Protein AF-A0ABD5SVH6-F1 (afdb_monomer_lite)

Sequence (192 aa):
MRILAFDGRMGASGDMILAALLDAGADPDVLEPVTGALEVEYRIDETTKRGIAATTVDVFLTSDEESDGDGHDHDHHHDQDDSGHDQDDSGHDHDGSDHNHDHDGTRAEGHGPHRSYLEVREIVADMDLEPAVERDALAIFELLGEAEASVHGEALEEIHFHEVGADDAIADVVGAAALLRDLEPDRVVTTP

Structure (mmCIF, N/CA/C/O backbone):
data_AF-A0ABD5SVH6-F1
#
_entry.id   AF-A0ABD5SVH6-F1
#
loop_
_atom_site.group_PDB
_atom_site.id
_atom_site.type_symbol
_atom_site.label_atom_id
_atom_site.label_alt_id
_atom_site.label_comp_id
_atom_site.label_asym_id
_atom_site.label_entity_id
_atom_site.label_seq_id
_atom_site.pdbx_PDB_ins_code
_atom_site.Cartn_x
_atom_site.Cartn_y
_atom_site.Cartn_z
_atom_site.occupancy
_atom_site.B_iso_or_equiv
_atom_site.auth_seq_id
_atom_site.auth_comp_id
_atom_site.auth_asym_id
_atom_site.auth_atom_id
_atom_site.pdbx_PDB_model_num
ATOM 1 N N . MET A 1 1 ? -0.485 -18.986 -16.244 1.00 87.00 1 MET A N 1
ATOM 2 C CA . MET A 1 1 ? -0.245 -19.099 -14.797 1.00 87.00 1 MET A CA 1
ATOM 3 C C . MET A 1 1 ? 1.014 -18.326 -14.449 1.00 87.00 1 MET A C 1
ATOM 5 O O . MET A 1 1 ? 2.107 -18.874 -14.546 1.00 87.00 1 MET A O 1
ATOM 9 N N . ARG A 1 2 ? 0.845 -17.048 -14.123 1.00 94.38 2 ARG A N 1
ATOM 10 C CA . ARG A 1 2 ? 1.838 -16.150 -13.539 1.00 94.38 2 ARG A CA 1
ATOM 11 C C . ARG A 1 2 ? 1.791 -16.328 -12.024 1.00 94.38 2 ARG A C 1
ATOM 13 O O . ARG A 1 2 ? 0.712 -16.274 -11.440 1.00 94.38 2 ARG A O 1
ATOM 20 N N . ILE A 1 3 ? 2.936 -16.598 -11.406 1.00 96.12 3 ILE A N 1
ATOM 21 C CA . ILE A 1 3 ? 3.056 -16.691 -9.949 1.00 96.12 3 ILE A CA 1
ATOM 22 C C . ILE A 1 3 ? 3.960 -15.555 -9.498 1.00 96.12 3 ILE A C 1
ATOM 24 O O . ILE A 1 3 ? 5.089 -15.469 -9.976 1.00 96.12 3 ILE A O 1
ATOM 28 N N . LEU A 1 4 ? 3.474 -14.746 -8.563 1.00 95.69 4 LEU A N 1
ATOM 29 C CA . LEU A 1 4 ? 4.297 -13.815 -7.804 1.00 95.69 4 LEU A CA 1
ATOM 30 C C . LEU A 1 4 ? 4.741 -14.511 -6.512 1.00 95.69 4 LEU A C 1
ATOM 32 O O . LEU A 1 4 ? 3.906 -15.041 -5.775 1.00 95.69 4 LEU A O 1
ATOM 36 N N . ALA A 1 5 ? 6.048 -14.576 -6.269 1.00 94.88 5 ALA A N 1
ATOM 37 C CA . ALA A 1 5 ? 6.619 -15.276 -5.124 1.00 94.88 5 ALA A CA 1
ATOM 38 C C . ALA A 1 5 ? 7.492 -14.328 -4.300 1.00 94.88 5 ALA A C 1
ATOM 40 O O . ALA A 1 5 ? 8.529 -13.881 -4.782 1.00 94.88 5 ALA A O 1
ATOM 41 N N . PHE A 1 6 ? 7.090 -14.075 -3.056 1.00 92.31 6 PHE A N 1
ATOM 42 C CA . PHE A 1 6 ? 7.876 -13.320 -2.085 1.00 92.31 6 PHE A CA 1
ATOM 43 C C . PHE A 1 6 ? 8.743 -14.268 -1.248 1.00 92.31 6 PHE A C 1
ATOM 45 O O . PHE A 1 6 ? 8.262 -15.283 -0.740 1.00 92.31 6 PHE A O 1
ATOM 52 N N . ASP A 1 7 ? 10.026 -13.945 -1.082 1.00 91.44 7 ASP A N 1
ATOM 53 C CA . ASP A 1 7 ? 10.856 -14.565 -0.045 1.00 91.44 7 ASP A CA 1
ATOM 54 C C . ASP A 1 7 ? 10.848 -13.681 1.209 1.00 91.44 7 ASP A C 1
ATOM 56 O O . ASP A 1 7 ? 11.759 -12.890 1.433 1.00 91.44 7 ASP A O 1
ATOM 60 N N . GLY A 1 8 ? 9.790 -13.800 2.012 1.00 84.25 8 GLY A N 1
ATOM 61 C CA . GLY A 1 8 ? 9.510 -12.936 3.162 1.00 84.25 8 GLY A CA 1
ATOM 62 C C . GLY A 1 8 ? 10.287 -13.253 4.444 1.00 84.25 8 GLY A C 1
ATOM 63 O O . GLY A 1 8 ? 9.969 -12.698 5.491 1.00 84.25 8 GLY A O 1
ATOM 64 N N . ARG A 1 9 ? 11.307 -14.124 4.407 1.00 87.69 9 ARG A N 1
ATOM 65 C CA . ARG A 1 9 ? 12.011 -14.614 5.615 1.00 87.69 9 ARG A CA 1
ATOM 66 C C . ARG A 1 9 ? 12.673 -13.530 6.468 1.00 87.69 9 ARG A C 1
ATOM 68 O O . ARG A 1 9 ? 12.959 -13.780 7.635 1.00 87.69 9 ARG A O 1
ATOM 75 N N . MET A 1 10 ? 12.964 -12.371 5.884 1.00 86.56 10 MET A N 1
ATOM 76 C CA . MET A 1 10 ? 13.610 -11.244 6.567 1.00 86.56 10 MET A CA 1
ATOM 77 C C . MET A 1 10 ? 12.673 -10.033 6.697 1.00 86.56 10 MET A C 1
ATOM 79 O O . MET A 1 10 ? 13.132 -8.962 7.081 1.00 86.56 10 MET A O 1
ATOM 83 N N . GLY A 1 11 ? 11.382 -10.203 6.387 1.00 86.81 11 GLY A N 1
ATOM 84 C CA . GLY A 1 11 ? 10.437 -9.101 6.217 1.00 86.81 11 GLY A CA 1
ATOM 85 C C . GLY A 1 11 ? 10.620 -8.357 4.889 1.00 86.81 11 GLY A C 1
ATOM 86 O O . GLY A 1 11 ? 11.562 -8.615 4.137 1.00 86.81 11 GLY A O 1
ATOM 87 N N . ALA A 1 12 ? 9.684 -7.455 4.606 1.00 88.25 12 ALA A N 1
ATOM 88 C CA . ALA A 1 12 ? 9.744 -6.483 3.521 1.00 88.25 12 ALA A CA 1
ATOM 89 C C . ALA A 1 12 ? 8.969 -5.237 3.965 1.00 88.25 12 ALA A C 1
ATOM 91 O O . ALA A 1 12 ? 7.846 -5.372 4.453 1.00 88.25 12 ALA A O 1
ATOM 92 N N . SER A 1 13 ? 9.576 -4.060 3.833 1.00 91.38 13 SER A N 1
ATOM 93 C CA . SER A 1 13 ? 8.884 -2.777 3.989 1.00 91.38 13 SER A CA 1
ATOM 94 C C . SER A 1 13 ? 8.002 -2.491 2.768 1.00 91.38 13 SER A C 1
ATOM 96 O O . SER A 1 13 ? 8.123 -3.167 1.739 1.00 91.38 13 SER A O 1
ATOM 98 N N . GLY A 1 14 ? 7.072 -1.541 2.890 1.00 93.00 14 GLY A N 1
ATOM 99 C CA . GLY A 1 14 ? 6.124 -1.233 1.819 1.00 93.00 14 GLY A CA 1
ATOM 100 C C . GLY A 1 14 ? 6.827 -0.737 0.557 1.00 93.00 14 GLY A C 1
ATOM 101 O O . GLY A 1 14 ? 6.626 -1.321 -0.506 1.00 93.00 14 GLY A O 1
ATOM 102 N N . ASP A 1 15 ? 7.772 0.190 0.695 1.00 94.31 15 ASP A N 1
ATOM 103 C CA . ASP A 1 15 ? 8.670 0.639 -0.377 1.00 94.31 15 ASP A CA 1
ATOM 104 C C . ASP A 1 15 ? 9.383 -0.514 -1.127 1.00 94.31 15 ASP A C 1
ATOM 106 O O . ASP A 1 15 ? 9.464 -0.520 -2.358 1.00 94.31 15 ASP A O 1
ATOM 110 N N . MET A 1 16 ? 9.824 -1.563 -0.423 1.00 94.50 16 MET A N 1
ATOM 111 C CA . MET A 1 16 ? 10.423 -2.760 -1.025 1.00 94.50 16 MET A CA 1
ATOM 112 C C . MET A 1 16 ? 9.397 -3.577 -1.810 1.00 94.50 16 MET A C 1
ATOM 114 O O . MET A 1 16 ? 9.741 -4.163 -2.839 1.00 94.50 16 MET A O 1
ATOM 118 N N . ILE A 1 17 ? 8.149 -3.641 -1.339 1.00 96.00 17 ILE A N 1
ATOM 119 C CA . ILE A 1 17 ? 7.054 -4.296 -2.063 1.00 96.00 17 ILE A CA 1
ATOM 120 C C . ILE A 1 17 ? 6.718 -3.499 -3.327 1.00 96.00 17 ILE A C 1
ATOM 122 O O . ILE A 1 17 ? 6.616 -4.105 -4.395 1.00 96.00 17 ILE A O 1
ATOM 126 N N . LEU A 1 18 ? 6.615 -2.170 -3.238 1.00 97.81 18 LEU A N 1
ATOM 127 C CA . LEU A 1 18 ? 6.404 -1.290 -4.391 1.00 97.81 18 LEU A CA 1
ATOM 128 C C . LEU A 1 18 ? 7.511 -1.487 -5.434 1.00 97.81 18 LEU A C 1
ATOM 130 O O . LEU A 1 18 ? 7.225 -1.782 -6.595 1.00 97.81 18 LEU A O 1
ATOM 134 N N . ALA A 1 19 ? 8.774 -1.417 -5.005 1.00 97.12 19 ALA A N 1
ATOM 135 C CA . ALA A 1 19 ? 9.932 -1.606 -5.871 1.00 97.12 19 ALA A CA 1
ATOM 136 C C . ALA A 1 19 ? 9.924 -2.978 -6.553 1.00 97.12 19 ALA A C 1
ATOM 138 O O . ALA A 1 19 ? 10.170 -3.070 -7.754 1.00 97.12 19 ALA A O 1
ATOM 139 N N . ALA A 1 20 ? 9.601 -4.045 -5.815 1.00 95.62 20 ALA A N 1
ATOM 140 C CA . ALA A 1 20 ? 9.546 -5.397 -6.362 1.00 95.62 20 ALA A CA 1
ATOM 141 C C . ALA A 1 20 ? 8.424 -5.576 -7.397 1.00 95.62 20 ALA A C 1
ATOM 143 O O . ALA A 1 20 ? 8.605 -6.301 -8.375 1.00 95.62 20 ALA A O 1
ATOM 144 N N . LEU A 1 21 ? 7.266 -4.943 -7.192 1.00 97.69 21 LEU A N 1
ATOM 145 C CA . LEU A 1 21 ? 6.143 -5.010 -8.130 1.00 97.69 21 LEU A CA 1
ATOM 146 C C . LEU A 1 21 ? 6.421 -4.207 -9.408 1.00 97.69 21 LEU A C 1
ATOM 148 O O . LEU A 1 21 ? 6.147 -4.699 -10.504 1.00 97.69 21 LEU A O 1
ATOM 152 N N . LEU A 1 22 ? 7.022 -3.022 -9.275 1.00 97.94 22 LEU A N 1
ATOM 153 C CA . LEU A 1 22 ? 7.462 -2.202 -10.407 1.00 97.94 22 LEU A CA 1
ATOM 154 C C . LEU A 1 22 ? 8.553 -2.908 -11.223 1.00 97.94 22 LEU A C 1
ATOM 156 O O . LEU A 1 22 ? 8.437 -3.010 -12.442 1.00 97.94 22 LEU A O 1
ATOM 160 N N . ASP A 1 23 ? 9.565 -3.484 -10.565 1.00 96.44 23 ASP A N 1
ATOM 161 C CA . ASP A 1 23 ? 10.614 -4.272 -11.234 1.00 96.44 23 ASP A CA 1
ATOM 162 C C . ASP A 1 23 ? 10.042 -5.527 -11.923 1.00 96.44 23 ASP A C 1
ATOM 164 O O . ASP A 1 23 ? 10.505 -5.947 -12.985 1.00 96.44 23 ASP A O 1
ATOM 168 N N . ALA A 1 24 ? 8.969 -6.107 -11.369 1.00 96.06 24 ALA A N 1
ATOM 169 C CA . ALA A 1 24 ? 8.238 -7.212 -11.991 1.00 96.06 24 ALA A CA 1
ATOM 170 C C . ALA A 1 24 ? 7.404 -6.794 -13.222 1.00 96.06 24 ALA A C 1
ATOM 172 O O . ALA A 1 24 ? 6.913 -7.674 -13.940 1.00 96.06 24 ALA A O 1
ATOM 173 N N . GLY A 1 25 ? 7.282 -5.491 -13.493 1.00 96.69 25 GLY A N 1
ATOM 174 C CA . GLY A 1 25 ? 6.659 -4.928 -14.689 1.00 96.69 25 GLY A CA 1
ATOM 175 C C . GLY A 1 25 ? 5.250 -4.371 -14.495 1.00 96.69 25 GLY A C 1
ATOM 176 O O . GLY A 1 25 ? 4.536 -4.272 -15.492 1.00 96.69 25 GLY A O 1
ATOM 177 N N . ALA A 1 26 ? 4.845 -4.053 -13.261 1.00 98.00 26 ALA A N 1
ATOM 178 C CA . ALA A 1 26 ? 3.628 -3.278 -13.019 1.00 98.00 26 ALA A CA 1
ATOM 179 C C . ALA A 1 26 ? 3.779 -1.840 -13.554 1.00 98.00 26 ALA A C 1
ATOM 181 O O . ALA A 1 26 ? 4.869 -1.264 -13.497 1.00 98.00 26 ALA A O 1
ATOM 182 N N . ASP A 1 27 ? 2.697 -1.274 -14.078 1.00 97.81 27 ASP A N 1
ATOM 183 C CA . ASP A 1 27 ? 2.649 0.079 -14.626 1.00 97.81 27 ASP A CA 1
ATOM 184 C C . ASP A 1 27 ? 2.659 1.125 -13.492 1.00 97.81 27 ASP A C 1
ATOM 186 O O . ASP A 1 27 ? 1.742 1.123 -12.669 1.00 97.81 27 ASP A O 1
ATOM 190 N N . PRO A 1 28 ? 3.661 2.022 -13.405 1.00 97.25 28 PRO A N 1
ATOM 191 C CA . PRO A 1 28 ? 3.696 3.062 -12.376 1.00 97.25 28 PRO A CA 1
ATOM 192 C C . PRO A 1 28 ? 2.536 4.061 -12.470 1.00 97.25 28 PRO A C 1
ATOM 194 O O . PRO A 1 28 ? 2.222 4.690 -11.460 1.00 97.25 28 PRO A O 1
ATOM 197 N N . ASP A 1 29 ? 1.874 4.199 -13.625 1.00 97.06 29 ASP A N 1
ATOM 198 C CA . ASP A 1 29 ? 0.772 5.155 -13.803 1.00 97.06 29 ASP A CA 1
ATOM 199 C C . ASP A 1 29 ? -0.421 4.841 -12.875 1.00 97.06 29 ASP A C 1
ATOM 201 O O . ASP A 1 29 ? -1.191 5.732 -12.518 1.00 97.06 29 ASP A O 1
ATOM 205 N N . VAL A 1 30 ? -0.549 3.598 -12.390 1.00 97.50 30 VAL A N 1
ATOM 206 C CA . VAL A 1 30 ? -1.608 3.212 -11.435 1.00 97.50 30 VAL A CA 1
ATOM 207 C C . VAL A 1 30 ? -1.430 3.822 -10.040 1.00 97.50 30 VAL A C 1
ATOM 209 O O . VAL A 1 30 ? -2.330 3.706 -9.208 1.00 97.50 30 VAL A O 1
ATOM 212 N N . LEU A 1 31 ? -0.290 4.467 -9.772 1.00 97.38 31 LEU A N 1
ATOM 213 C CA . LEU A 1 31 ? -0.012 5.186 -8.526 1.00 97.38 31 LEU A CA 1
ATOM 214 C C . LEU A 1 31 ? -0.525 6.637 -8.541 1.00 97.38 31 LEU A C 1
ATOM 216 O O . LEU A 1 31 ? -0.594 7.258 -7.480 1.00 97.38 31 LEU A O 1
ATOM 220 N N . GLU A 1 32 ? -0.920 7.177 -9.704 1.00 96.06 32 GLU A N 1
ATOM 221 C CA . GLU A 1 32 ? -1.398 8.563 -9.850 1.00 96.06 32 GLU A CA 1
ATOM 222 C C . GLU A 1 32 ? -2.524 8.935 -8.861 1.00 96.06 32 GLU A C 1
ATOM 224 O O . GLU A 1 32 ? -2.418 9.999 -8.238 1.00 96.06 32 GLU A O 1
ATOM 229 N N . PRO A 1 33 ? -3.553 8.090 -8.624 1.00 96.31 33 PRO A N 1
ATOM 230 C CA . PRO A 1 33 ? -4.619 8.429 -7.682 1.00 96.31 33 PRO A CA 1
ATOM 231 C C . PRO A 1 33 ? -4.110 8.615 -6.246 1.00 96.31 33 PRO A C 1
ATOM 233 O O . PRO A 1 33 ? -4.623 9.453 -5.508 1.00 96.31 33 PRO A O 1
ATOM 236 N N . VAL A 1 34 ? -3.050 7.892 -5.866 1.00 95.88 34 VAL A N 1
ATOM 237 C CA . VAL A 1 34 ? -2.441 7.993 -4.535 1.00 95.88 34 VAL A CA 1
ATOM 238 C C . VAL A 1 34 ? -1.738 9.337 -4.372 1.00 95.88 34 VAL A C 1
ATOM 240 O O . VAL A 1 34 ? -2.028 10.066 -3.429 1.00 95.88 34 VAL A O 1
ATOM 243 N N . THR A 1 35 ? -0.883 9.714 -5.326 1.00 93.88 35 THR A N 1
ATOM 244 C CA . THR A 1 35 ? -0.194 11.021 -5.325 1.00 93.88 35 THR A CA 1
ATOM 245 C C . THR A 1 35 ? -1.139 12.207 -5.538 1.00 93.88 35 THR A C 1
ATOM 247 O O . THR A 1 35 ? -0.792 13.347 -5.250 1.00 93.88 35 THR A O 1
ATOM 250 N N . GLY A 1 36 ? -2.331 11.960 -6.089 1.00 91.94 36 GLY A N 1
ATOM 251 C CA . GLY A 1 36 ? -3.369 12.974 -6.258 1.00 91.94 36 GLY A CA 1
ATOM 252 C C . GLY A 1 36 ? -4.165 13.244 -4.980 1.00 91.94 36 GLY A C 1
ATOM 253 O O . GLY A 1 36 ? -4.696 14.344 -4.819 1.00 91.94 36 GLY A O 1
ATOM 254 N N . ALA A 1 37 ? -4.257 12.253 -4.091 1.00 92.44 37 ALA A N 1
ATOM 255 C CA . ALA A 1 37 ? -5.005 12.334 -2.841 1.00 92.44 37 ALA A CA 1
ATOM 256 C C . ALA A 1 37 ? -4.121 12.624 -1.620 1.00 92.44 37 ALA A C 1
ATOM 258 O O . ALA A 1 37 ? -4.574 13.276 -0.681 1.00 92.44 37 ALA A O 1
ATOM 259 N N . LEU A 1 38 ? -2.878 12.143 -1.633 1.00 91.19 38 LEU A N 1
ATOM 260 C CA . LEU A 1 38 ? -1.892 12.351 -0.578 1.00 91.19 38 LEU A CA 1
ATOM 261 C C . LEU A 1 38 ? -0.816 13.334 -1.029 1.00 91.19 38 LEU A C 1
ATOM 263 O O . LEU A 1 38 ? -0.442 13.370 -2.199 1.00 91.19 38 LEU A O 1
ATOM 267 N N . GLU A 1 39 ? -0.252 14.075 -0.080 1.00 89.56 39 GLU A N 1
ATOM 268 C CA . GLU A 1 39 ? 0.893 14.956 -0.316 1.00 89.56 39 GLU A CA 1
ATOM 269 C C . GLU A 1 39 ? 2.200 14.149 -0.398 1.00 89.56 39 GLU A C 1
ATOM 271 O O . GLU A 1 39 ? 3.157 14.446 0.311 1.00 89.56 39 GLU A O 1
ATOM 276 N N . VAL A 1 40 ? 2.264 13.134 -1.266 1.00 91.50 40 VAL A N 1
ATOM 277 C CA . VAL A 1 40 ? 3.425 12.240 -1.413 1.00 91.50 40 VAL A CA 1
ATOM 278 C C . VAL A 1 40 ? 3.961 12.183 -2.840 1.00 91.50 40 VAL A C 1
ATOM 280 O O . VAL A 1 40 ? 3.223 12.324 -3.815 1.00 91.50 40 VAL A O 1
ATOM 283 N N . GLU A 1 41 ? 5.256 11.908 -2.965 1.00 94.12 41 GLU A N 1
ATOM 284 C CA . GLU A 1 41 ? 5.948 11.642 -4.224 1.00 94.12 41 GLU A CA 1
ATOM 285 C C . GLU A 1 41 ? 6.637 10.271 -4.168 1.00 94.12 41 GLU A C 1
ATOM 287 O O . GLU A 1 41 ? 7.411 9.991 -3.250 1.00 94.12 41 GLU A O 1
ATOM 292 N N . TYR A 1 42 ? 6.405 9.433 -5.183 1.00 95.81 42 TYR A N 1
ATOM 293 C CA . TYR A 1 42 ? 7.180 8.209 -5.394 1.00 95.81 42 TYR A CA 1
ATOM 294 C C . TYR A 1 42 ? 8.432 8.511 -6.214 1.00 95.81 42 TYR A C 1
ATOM 296 O O . TYR A 1 42 ? 8.347 8.891 -7.384 1.00 95.81 42 TYR A O 1
ATOM 304 N N . ARG A 1 43 ? 9.607 8.259 -5.641 1.00 95.88 43 ARG A N 1
ATOM 305 C CA . ARG A 1 43 ? 10.872 8.270 -6.375 1.00 95.88 43 ARG A CA 1
ATOM 306 C C . ARG A 1 43 ? 11.262 6.845 -6.735 1.00 95.88 43 ARG A C 1
ATOM 308 O O . ARG A 1 43 ? 11.556 6.048 -5.853 1.00 95.88 43 ARG A O 1
ATOM 315 N N . ILE A 1 44 ? 11.271 6.537 -8.029 1.00 96.75 44 ILE A N 1
ATOM 316 C CA . ILE A 1 44 ? 11.651 5.222 -8.555 1.00 96.75 44 ILE A CA 1
ATOM 317 C C . ILE A 1 44 ? 13.051 5.331 -9.158 1.00 96.75 44 ILE A C 1
ATOM 319 O O . ILE A 1 44 ? 13.253 6.039 -10.144 1.00 96.75 44 ILE A O 1
ATOM 323 N N . ASP A 1 45 ? 14.003 4.609 -8.581 1.00 96.56 45 ASP A N 1
ATOM 324 C CA . ASP A 1 45 ? 15.417 4.634 -8.953 1.00 96.56 45 ASP A CA 1
ATOM 325 C C . ASP A 1 45 ? 15.962 3.216 -9.190 1.00 96.56 45 ASP A C 1
ATOM 327 O O . ASP A 1 45 ? 15.311 2.205 -8.922 1.00 96.56 45 ASP A O 1
ATOM 331 N N . GLU A 1 46 ? 17.197 3.132 -9.686 1.00 96.19 46 GLU A N 1
ATOM 332 C CA . GLU A 1 46 ? 17.952 1.883 -9.788 1.00 96.19 46 GLU A CA 1
ATOM 333 C C . GLU A 1 46 ? 19.218 1.952 -8.930 1.00 96.19 46 GLU A C 1
ATOM 335 O O . GLU A 1 46 ? 19.975 2.925 -8.949 1.00 96.19 46 GLU A O 1
ATOM 340 N N . THR A 1 47 ? 19.522 0.866 -8.221 1.00 94.81 47 THR A N 1
ATOM 341 C CA . THR A 1 47 ? 20.756 0.734 -7.446 1.00 94.81 47 THR A CA 1
ATOM 342 C C . THR A 1 47 ? 21.504 -0.541 -7.806 1.00 94.81 47 THR A C 1
ATOM 344 O O . THR A 1 47 ? 20.921 -1.545 -8.201 1.00 94.81 47 THR A O 1
ATOM 347 N N . THR A 1 48 ? 22.830 -0.536 -7.644 1.00 95.81 48 THR A N 1
ATOM 348 C CA . THR A 1 48 ? 23.642 -1.758 -7.695 1.00 95.81 48 THR A CA 1
ATOM 349 C C . THR A 1 48 ? 24.455 -1.890 -6.419 1.00 95.81 48 THR A C 1
ATOM 351 O O . THR A 1 48 ? 25.412 -1.148 -6.188 1.00 95.81 48 THR A O 1
ATOM 354 N N . LYS A 1 49 ? 24.131 -2.891 -5.598 1.00 91.38 49 LYS A N 1
ATOM 355 C CA . LYS A 1 49 ? 24.864 -3.197 -4.363 1.00 91.38 49 LYS A CA 1
ATOM 356 C C . LYS A 1 49 ? 25.490 -4.575 -4.480 1.00 91.38 49 LYS A C 1
ATOM 358 O O . LYS A 1 49 ? 24.831 -5.558 -4.791 1.00 91.38 49 LYS A O 1
ATOM 363 N N . ARG A 1 50 ? 26.806 -4.652 -4.250 1.00 94.75 50 ARG A N 1
ATOM 364 C CA . ARG A 1 50 ? 27.576 -5.914 -4.314 1.00 94.75 50 ARG A CA 1
ATOM 365 C C . ARG A 1 50 ? 27.396 -6.692 -5.636 1.00 94.75 50 ARG A C 1
ATOM 367 O O . ARG A 1 50 ? 27.534 -7.909 -5.648 1.00 94.75 50 ARG A O 1
ATOM 374 N N . GLY A 1 51 ? 27.145 -5.987 -6.742 1.00 94.81 51 GLY A N 1
ATOM 375 C CA . GLY A 1 51 ? 26.962 -6.581 -8.072 1.00 94.81 51 GLY A CA 1
ATOM 376 C C . GLY A 1 51 ? 25.545 -7.079 -8.371 1.00 94.81 51 GLY A C 1
ATOM 377 O O . GLY A 1 51 ? 25.353 -7.727 -9.394 1.00 94.81 51 GLY A O 1
ATOM 378 N N . ILE A 1 52 ? 24.574 -6.783 -7.504 1.00 92.25 52 ILE A N 1
ATOM 379 C CA . ILE A 1 52 ? 23.153 -7.063 -7.720 1.00 92.25 52 ILE A CA 1
ATOM 380 C C . ILE A 1 52 ? 22.466 -5.734 -8.026 1.00 92.25 52 ILE A C 1
ATOM 382 O O . ILE A 1 52 ? 22.549 -4.816 -7.208 1.00 92.25 52 ILE A O 1
ATOM 386 N N . ALA A 1 53 ? 21.860 -5.638 -9.210 1.00 94.25 53 ALA A N 1
ATOM 387 C CA . ALA A 1 53 ? 21.007 -4.520 -9.593 1.00 94.25 53 ALA A CA 1
ATOM 388 C C . ALA A 1 53 ? 19.591 -4.736 -9.043 1.00 94.25 53 ALA A C 1
ATOM 390 O O . ALA A 1 53 ? 19.129 -5.878 -9.003 1.00 94.25 53 ALA A O 1
ATOM 391 N N . ALA A 1 54 ? 18.947 -3.661 -8.604 1.00 93.38 54 ALA A N 1
ATOM 392 C CA . ALA A 1 54 ? 17.577 -3.667 -8.110 1.00 93.38 54 ALA A CA 1
ATOM 393 C C . ALA A 1 54 ? 16.936 -2.291 -8.316 1.00 93.38 54 ALA A C 1
ATOM 395 O O . ALA A 1 54 ? 17.625 -1.273 -8.202 1.00 93.38 54 ALA A O 1
ATOM 396 N N . THR A 1 55 ? 15.627 -2.276 -8.547 1.00 97.06 55 THR A N 1
ATOM 397 C CA . THR A 1 55 ? 14.798 -1.077 -8.400 1.00 97.06 55 THR A CA 1
ATOM 398 C C . THR A 1 55 ? 14.709 -0.685 -6.930 1.00 97.06 55 THR A C 1
ATOM 400 O O . THR A 1 55 ? 14.644 -1.542 -6.045 1.00 97.06 55 THR A O 1
ATOM 403 N N . THR A 1 56 ? 14.713 0.615 -6.667 1.00 96.50 56 THR A N 1
ATOM 404 C CA . THR A 1 56 ? 14.405 1.205 -5.366 1.00 96.50 56 THR A CA 1
ATOM 405 C C . THR A 1 56 ? 13.219 2.137 -5.519 1.00 96.50 56 THR A C 1
ATOM 407 O O . THR A 1 56 ? 13.089 2.811 -6.538 1.00 96.50 56 THR A O 1
ATOM 410 N N . VAL A 1 57 ? 12.362 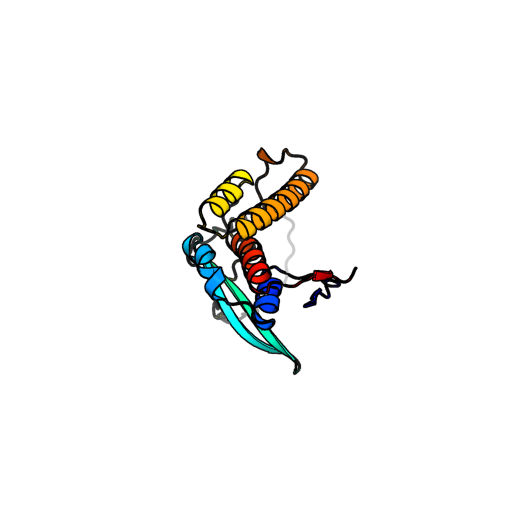2.158 -4.508 1.00 97.12 57 VAL A N 1
ATOM 411 C CA . VAL A 1 57 ? 11.301 3.146 -4.367 1.00 97.12 57 VAL A CA 1
ATOM 412 C C . VAL A 1 57 ? 11.543 3.846 -3.047 1.00 97.12 57 VAL A C 1
ATOM 414 O O . VAL A 1 57 ? 11.840 3.180 -2.062 1.00 97.12 57 VAL A O 1
ATOM 417 N N . ASP A 1 58 ? 11.439 5.163 -3.041 1.00 94.12 58 ASP A N 1
ATOM 418 C CA . ASP A 1 58 ? 11.365 5.963 -1.827 1.00 94.12 58 ASP A CA 1
ATOM 419 C C . ASP A 1 58 ? 10.065 6.785 -1.903 1.00 94.12 58 ASP A C 1
ATOM 421 O O . ASP A 1 58 ? 9.749 7.351 -2.955 1.00 94.12 58 ASP A O 1
ATOM 425 N N . VAL A 1 59 ? 9.306 6.835 -0.806 1.00 92.25 59 VAL A N 1
ATOM 426 C CA . VAL A 1 59 ? 8.101 7.669 -0.674 1.00 92.25 59 VAL A CA 1
ATOM 427 C C . VAL A 1 59 ? 8.473 8.917 0.120 1.00 92.25 59 VAL A C 1
ATOM 429 O O . VAL A 1 59 ? 8.931 8.825 1.259 1.00 92.25 59 VAL A O 1
ATOM 432 N N . PHE A 1 60 ? 8.310 10.089 -0.488 1.00 88.00 60 PHE A N 1
ATOM 433 C CA . PHE A 1 60 ? 8.608 11.376 0.139 1.00 88.00 60 PHE A CA 1
ATOM 434 C C . PHE A 1 60 ? 7.323 12.135 0.434 1.00 88.00 60 PHE A C 1
ATOM 436 O O . PHE A 1 60 ? 6.450 12.200 -0.427 1.00 88.00 60 PHE A O 1
ATOM 443 N N . LEU A 1 61 ? 7.234 12.762 1.607 1.00 84.69 61 LEU A N 1
ATOM 444 C CA . LEU A 1 61 ? 6.227 13.791 1.858 1.00 84.69 61 LEU A CA 1
ATOM 445 C C . LEU A 1 61 ? 6.602 15.048 1.066 1.00 84.69 61 LEU A C 1
ATOM 447 O O . LEU A 1 61 ? 7.768 15.439 1.008 1.00 84.69 61 LEU A O 1
ATOM 451 N N . THR A 1 62 ? 5.615 15.666 0.433 1.00 80.88 62 THR A N 1
ATOM 452 C CA . THR A 1 62 ? 5.783 16.877 -0.384 1.00 80.88 62 THR A CA 1
ATOM 453 C C . THR A 1 62 ? 5.495 18.159 0.398 1.00 80.88 62 THR A C 1
ATOM 455 O O . THR A 1 62 ? 5.820 19.249 -0.079 1.00 80.88 62 THR A O 1
ATOM 458 N N . SER A 1 63 ? 4.929 18.040 1.601 1.00 66.25 63 SER A N 1
ATOM 459 C CA . SER A 1 63 ? 4.721 19.125 2.554 1.00 66.25 63 SER A CA 1
ATOM 460 C C . SER A 1 63 ? 5.755 19.067 3.688 1.00 66.25 63 SER A C 1
ATOM 462 O O . SER A 1 63 ? 5.918 18.055 4.364 1.00 66.25 63 SER A O 1
ATOM 464 N N . ASP A 1 64 ? 6.454 20.188 3.900 1.00 48.50 64 ASP A N 1
ATOM 465 C CA . ASP A 1 64 ? 7.341 20.426 5.046 1.00 48.50 64 ASP A CA 1
ATOM 466 C C . ASP A 1 64 ? 6.509 20.690 6.317 1.00 48.50 64 ASP A C 1
ATOM 468 O O . ASP A 1 64 ? 6.600 21.761 6.927 1.00 48.50 64 ASP A O 1
ATOM 472 N N . GLU A 1 65 ? 5.651 19.757 6.732 1.00 48.94 65 GLU A N 1
ATOM 473 C CA . GLU A 1 65 ? 5.296 19.738 8.148 1.00 48.94 65 GLU A CA 1
ATOM 474 C C . GLU A 1 65 ? 6.523 19.195 8.870 1.00 48.94 65 GLU A C 1
ATOM 476 O O . GLU A 1 65 ? 6.719 17.988 9.000 1.00 48.94 65 GLU A O 1
ATOM 481 N N . GLU A 1 66 ? 7.403 20.117 9.278 1.00 41.94 66 GLU A N 1
ATOM 482 C CA . GLU A 1 66 ? 8.380 19.834 10.313 1.00 41.94 66 GLU A CA 1
ATOM 483 C C . GLU A 1 66 ? 7.586 19.210 11.455 1.00 41.94 66 GLU A C 1
ATOM 485 O O . GLU A 1 66 ? 6.825 19.885 1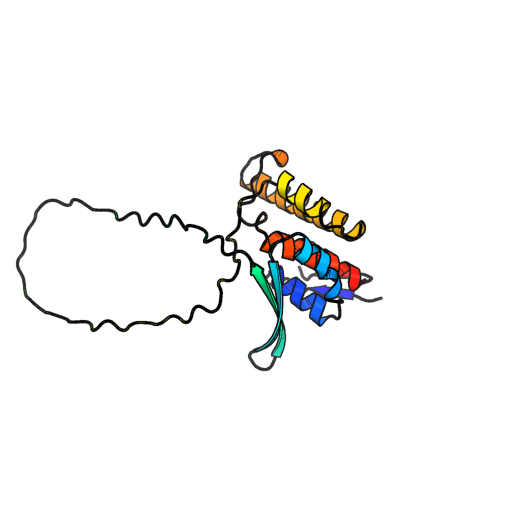2.149 1.00 41.94 66 GLU A O 1
ATOM 490 N N . SER A 1 67 ? 7.698 17.890 11.596 1.00 40.69 67 SER A N 1
ATOM 491 C CA . SER A 1 67 ? 7.370 17.226 12.837 1.00 40.69 67 SER A CA 1
ATOM 492 C C . SER A 1 67 ? 8.247 17.944 13.846 1.00 40.69 67 SER A C 1
ATOM 494 O O . SER A 1 67 ? 9.443 17.659 13.914 1.00 40.69 67 SER A O 1
ATOM 496 N N . ASP A 1 68 ? 7.671 18.915 14.561 1.00 39.00 68 ASP A N 1
ATOM 497 C CA . ASP A 1 68 ? 8.179 19.440 15.815 1.00 39.00 68 ASP A CA 1
ATOM 498 C C . ASP A 1 68 ? 8.363 18.201 16.684 1.00 39.00 68 ASP A C 1
ATOM 500 O O . ASP A 1 68 ? 7.465 17.735 17.387 1.00 39.00 68 ASP A O 1
ATOM 504 N N . GLY A 1 69 ? 9.527 17.576 16.533 1.00 40.16 69 GLY A N 1
ATOM 505 C CA . GLY A 1 69 ? 10.024 16.595 17.446 1.00 40.16 69 GLY A CA 1
ATOM 506 C C . GLY A 1 69 ? 10.147 17.365 18.734 1.00 40.16 69 GLY A C 1
ATOM 507 O O . GLY A 1 69 ? 11.151 18.037 18.963 1.00 40.16 69 GLY A O 1
ATOM 508 N N . ASP A 1 70 ? 9.124 17.257 19.574 1.00 39.78 70 ASP A N 1
ATOM 509 C CA . ASP A 1 70 ? 9.228 17.446 21.009 1.00 39.78 70 ASP A CA 1
ATOM 510 C C . ASP A 1 70 ? 10.155 16.327 21.525 1.00 39.78 70 ASP A C 1
ATOM 512 O O . ASP A 1 70 ? 9.790 15.416 22.268 1.00 39.78 70 ASP A O 1
ATOM 516 N N . GLY A 1 71 ? 11.413 16.382 21.080 1.00 39.00 71 GLY A N 1
ATOM 517 C CA . GLY A 1 71 ? 12.557 15.867 21.785 1.00 39.00 71 GLY A CA 1
ATOM 518 C C . GLY A 1 71 ? 12.634 16.698 23.045 1.00 39.00 71 GLY A C 1
ATOM 519 O O . GLY A 1 71 ? 13.363 17.683 23.127 1.00 39.00 71 GLY A O 1
ATOM 520 N N . HIS A 1 72 ? 11.824 16.322 24.029 1.00 41.59 72 HIS A N 1
ATOM 521 C CA . HIS A 1 72 ? 12.070 16.672 25.406 1.00 41.59 72 HIS A CA 1
ATOM 522 C C . HIS A 1 72 ? 13.421 16.052 25.781 1.00 41.59 72 HIS A C 1
ATOM 524 O O . HIS A 1 72 ? 13.492 14.964 26.354 1.00 41.59 72 HIS A O 1
ATOM 530 N N . ASP A 1 73 ? 14.503 16.758 25.448 1.00 40.69 73 ASP A N 1
ATOM 531 C CA . ASP A 1 73 ? 15.767 16.665 26.156 1.00 40.69 73 ASP A CA 1
ATOM 532 C C . ASP A 1 73 ? 15.455 17.054 27.602 1.00 40.69 73 ASP A C 1
ATOM 534 O O . ASP A 1 73 ? 15.437 18.219 28.008 1.00 40.69 73 ASP A O 1
ATOM 538 N N . HIS A 1 74 ? 15.100 16.047 28.394 1.00 48.28 74 HIS A N 1
ATOM 539 C CA . HIS A 1 74 ? 15.088 16.161 29.834 1.00 48.28 74 HIS A CA 1
ATOM 540 C C . HIS A 1 74 ? 16.543 16.251 30.289 1.00 48.28 74 HIS A C 1
ATOM 542 O O . HIS A 1 74 ? 17.150 15.262 30.702 1.00 48.28 74 HIS A O 1
ATOM 548 N N . ASP A 1 75 ? 17.086 17.467 30.239 1.00 40.81 75 ASP A N 1
ATOM 549 C CA . ASP A 1 75 ? 18.246 17.860 31.024 1.00 40.81 75 ASP A CA 1
ATOM 550 C C . ASP A 1 75 ? 17.913 17.625 32.504 1.00 40.81 75 ASP A C 1
ATOM 552 O O . ASP A 1 75 ? 17.328 18.455 33.208 1.00 40.81 75 ASP A O 1
ATOM 556 N N . HIS A 1 76 ? 18.260 16.435 32.991 1.00 49.09 76 HIS A N 1
ATOM 557 C CA . HIS A 1 76 ? 18.261 16.111 34.405 1.00 49.09 76 HIS A CA 1
ATOM 558 C C . HIS A 1 76 ? 19.372 16.916 35.083 1.00 49.09 76 HIS A C 1
ATOM 560 O O . HIS A 1 76 ? 20.497 16.447 35.262 1.00 49.09 76 HIS A O 1
ATOM 566 N N . HIS A 1 77 ? 19.044 18.139 35.498 1.00 42.12 77 HIS A N 1
ATOM 567 C CA . HIS A 1 77 ? 19.853 18.887 36.448 1.00 42.12 77 HIS A CA 1
ATOM 568 C C . HIS A 1 77 ? 19.824 18.144 37.792 1.00 42.12 77 HIS A C 1
ATOM 570 O O . HIS A 1 77 ? 18.888 18.248 38.585 1.00 42.12 77 HIS A O 1
ATOM 576 N N . HIS A 1 78 ? 20.842 17.316 38.016 1.00 48.00 78 HIS A N 1
ATOM 577 C CA . HIS A 1 78 ? 21.152 16.773 39.325 1.00 48.00 78 HIS A CA 1
ATOM 578 C C . HIS A 1 78 ? 21.752 17.890 40.184 1.00 48.00 78 HIS A C 1
ATOM 580 O O . HIS A 1 78 ? 22.948 18.160 40.105 1.00 48.00 78 HIS A O 1
ATOM 586 N N . ASP A 1 79 ? 20.934 18.495 41.045 1.00 43.59 79 ASP A N 1
ATOM 587 C CA . ASP A 1 79 ? 21.433 19.131 42.263 1.00 43.59 79 ASP A CA 1
ATOM 588 C C . ASP A 1 79 ? 22.070 18.034 43.131 1.00 43.59 79 ASP A C 1
ATOM 590 O O . ASP A 1 79 ? 21.379 17.242 43.779 1.00 43.59 79 ASP A O 1
ATOM 594 N N . GLN A 1 80 ? 23.399 17.939 43.098 1.00 52.75 80 GLN A N 1
ATOM 595 C CA . GLN A 1 80 ? 24.168 17.210 44.100 1.00 52.75 80 GLN A CA 1
ATOM 596 C C . GLN A 1 80 ? 25.031 18.193 44.880 1.00 52.75 80 GLN A C 1
ATOM 598 O O . GLN A 1 80 ? 25.935 18.836 44.347 1.00 52.75 80 GLN A O 1
ATOM 603 N N . ASP A 1 81 ? 24.688 18.277 46.161 1.00 42.00 81 ASP A N 1
ATOM 604 C CA . ASP A 1 81 ? 25.411 18.951 47.222 1.00 42.00 81 ASP A CA 1
ATOM 605 C C . ASP A 1 81 ? 26.913 18.615 47.223 1.00 42.00 81 ASP A C 1
ATOM 607 O O . ASP A 1 81 ? 27.327 17.457 47.253 1.00 42.00 81 ASP A O 1
ATOM 611 N N . ASP A 1 82 ? 27.699 19.687 47.232 1.00 48.09 82 ASP A N 1
ATOM 612 C CA . ASP A 1 82 ? 28.899 19.940 48.034 1.00 48.09 82 ASP A CA 1
ATOM 613 C C . ASP A 1 82 ? 29.663 18.718 48.600 1.00 48.09 82 ASP A C 1
ATOM 615 O O . ASP A 1 82 ? 29.404 18.222 49.700 1.00 48.09 82 ASP A O 1
ATOM 619 N N . SER A 1 83 ? 30.722 18.311 47.897 1.00 49.44 83 SER A N 1
ATOM 620 C CA . SER A 1 83 ? 31.931 17.797 48.549 1.00 49.44 83 SER A CA 1
ATOM 621 C C . SER A 1 83 ? 33.143 18.003 47.645 1.00 49.44 83 SER A C 1
ATOM 623 O O . SER A 1 83 ? 33.298 17.338 46.622 1.00 49.44 83 SER A O 1
ATOM 625 N N . GLY A 1 84 ? 33.980 18.973 48.013 1.00 42.59 84 GLY A N 1
ATOM 626 C CA . GLY A 1 84 ? 35.157 19.369 47.253 1.00 42.59 84 GLY A CA 1
ATOM 627 C C . GLY A 1 84 ? 36.247 18.305 47.157 1.00 42.59 84 GLY A C 1
ATOM 628 O O . GLY A 1 84 ? 36.450 17.525 48.082 1.00 42.59 84 GLY A O 1
ATOM 629 N N . HIS A 1 85 ? 37.004 18.370 46.062 1.00 43.91 85 HIS A N 1
ATOM 630 C CA . HIS A 1 85 ? 38.418 18.018 46.015 1.00 43.91 85 HIS A CA 1
ATOM 631 C C . HIS A 1 85 ? 39.103 18.756 44.857 1.00 43.91 85 HIS A C 1
ATOM 633 O O . HIS A 1 85 ? 38.658 18.695 43.714 1.00 43.91 85 HIS A O 1
ATOM 639 N N . ASP A 1 86 ? 40.194 19.447 45.188 1.00 42.88 86 ASP A N 1
ATOM 640 C CA . ASP A 1 86 ? 41.200 19.959 44.262 1.00 42.88 86 ASP A CA 1
ATOM 641 C C . ASP A 1 86 ? 41.743 18.841 43.355 1.00 42.88 86 ASP A C 1
ATOM 643 O O . ASP A 1 86 ? 42.157 17.803 43.881 1.00 42.88 86 ASP A O 1
ATOM 647 N N . GLN A 1 87 ? 41.840 19.083 42.038 1.00 47.97 87 GLN A N 1
ATOM 648 C CA . GLN A 1 87 ? 43.108 18.980 41.294 1.00 47.97 87 GLN A CA 1
ATOM 649 C C . GLN A 1 87 ? 42.999 19.273 39.786 1.00 47.97 87 GLN A C 1
ATOM 651 O O . GLN A 1 87 ? 42.135 18.762 39.087 1.00 47.97 87 GLN A O 1
ATOM 656 N N . ASP A 1 88 ? 43.987 20.061 39.364 1.00 41.41 88 ASP A N 1
ATOM 657 C CA . ASP A 1 88 ? 44.721 20.130 38.098 1.00 41.41 88 ASP A CA 1
ATOM 658 C C . ASP A 1 88 ? 44.029 20.359 36.739 1.00 41.41 88 ASP A C 1
ATOM 660 O O . ASP A 1 88 ? 43.363 19.523 36.133 1.00 41.41 88 ASP A O 1
ATOM 664 N N . ASP A 1 89 ? 44.389 21.540 36.242 1.00 46.41 89 ASP A N 1
ATOM 665 C CA . ASP A 1 89 ? 44.269 22.143 34.926 1.00 46.41 89 ASP A CA 1
ATOM 666 C C . ASP A 1 89 ? 44.912 21.268 33.829 1.00 46.41 89 ASP A C 1
ATOM 668 O O . ASP A 1 89 ? 46.118 21.008 33.823 1.00 46.41 89 ASP A O 1
ATOM 672 N N . SER A 1 90 ? 44.097 20.815 32.877 1.00 50.59 90 SER A N 1
ATOM 673 C CA . SER A 1 90 ? 44.569 20.332 31.578 1.00 50.59 90 SER A CA 1
ATOM 674 C C . SER A 1 90 ? 43.574 20.735 30.493 1.00 50.59 90 SER A C 1
ATOM 676 O O . SER A 1 90 ? 42.645 20.009 30.149 1.00 50.59 90 SER A O 1
ATOM 678 N N . GLY A 1 91 ? 43.776 21.947 29.973 1.00 42.19 91 GLY A N 1
ATOM 679 C CA . GLY A 1 91 ? 43.075 22.462 28.805 1.00 42.19 91 GLY A CA 1
ATOM 680 C C . GLY A 1 91 ? 43.291 21.574 27.579 1.00 42.19 91 GLY A C 1
ATOM 681 O O . GLY A 1 91 ? 44.407 21.441 27.071 1.00 42.19 91 GLY A O 1
ATOM 682 N N . HIS A 1 92 ? 42.197 20.996 27.095 1.00 44.19 92 HIS A N 1
ATOM 683 C CA . HIS A 1 92 ? 42.097 20.429 25.760 1.00 44.19 92 HIS A CA 1
ATOM 684 C C . HIS A 1 92 ? 41.080 21.246 24.962 1.00 44.19 92 HIS A C 1
ATOM 686 O O . HIS A 1 92 ? 39.876 21.011 25.031 1.00 44.19 92 HIS A O 1
ATOM 692 N N . ASP A 1 93 ? 41.598 22.226 24.218 1.00 40.25 93 ASP A N 1
ATOM 693 C CA . ASP A 1 93 ? 40.897 22.888 23.122 1.00 40.25 93 ASP A CA 1
ATOM 694 C C . ASP A 1 93 ? 40.614 21.849 22.027 1.00 40.25 93 ASP A C 1
ATOM 696 O O . ASP A 1 93 ? 41.530 21.386 21.342 1.00 40.25 93 ASP A O 1
ATOM 700 N N . HIS A 1 94 ? 39.347 21.470 21.865 1.00 50.31 94 HIS A N 1
ATOM 701 C CA . HIS A 1 94 ? 38.887 20.762 20.678 1.00 50.31 94 HIS A CA 1
ATOM 702 C C . HIS A 1 94 ? 38.200 21.758 19.747 1.00 50.31 94 HIS A C 1
ATOM 704 O O . HIS A 1 94 ? 37.070 22.185 19.969 1.00 50.31 94 HIS A O 1
ATOM 710 N N . ASP A 1 95 ? 38.969 22.133 18.726 1.00 44.34 95 ASP A N 1
ATOM 711 C CA . ASP A 1 95 ? 38.577 22.851 17.518 1.00 44.34 95 ASP A CA 1
ATOM 712 C C . ASP A 1 95 ? 37.318 22.216 16.907 1.00 44.34 95 ASP A C 1
ATOM 714 O O . ASP A 1 95 ? 37.299 21.021 16.587 1.00 44.34 95 ASP A O 1
ATOM 718 N N . GLY A 1 96 ? 36.257 23.019 16.816 1.00 47.00 96 GLY A N 1
ATOM 719 C CA . GLY A 1 96 ? 34.953 22.628 16.301 1.00 47.00 96 GLY A CA 1
ATOM 720 C C . GLY A 1 96 ? 35.065 22.228 14.838 1.00 47.00 96 GLY A C 1
ATOM 721 O O . GLY A 1 96 ? 35.130 23.070 13.948 1.00 47.00 96 GLY A O 1
ATOM 722 N N . SER A 1 97 ? 35.095 20.922 14.593 1.00 45.84 97 SER A N 1
ATOM 723 C CA . SER A 1 97 ? 34.869 20.382 13.260 1.00 45.84 97 SER A CA 1
ATOM 724 C C . SER A 1 97 ? 33.382 20.516 12.954 1.00 45.84 97 SER A C 1
ATOM 726 O O . SER A 1 97 ? 32.579 19.706 13.411 1.00 45.84 97 SER A O 1
ATOM 728 N N . ASP A 1 98 ? 33.031 21.563 12.206 1.00 42.94 98 ASP A N 1
ATOM 729 C CA . ASP A 1 98 ? 31.738 21.708 11.540 1.00 42.94 98 ASP A CA 1
ATOM 730 C C . ASP A 1 98 ? 31.522 20.497 10.622 1.00 42.94 98 ASP A C 1
ATOM 732 O O . ASP A 1 98 ? 32.007 20.431 9.487 1.00 42.94 98 ASP A O 1
ATOM 736 N N . HIS A 1 99 ? 30.813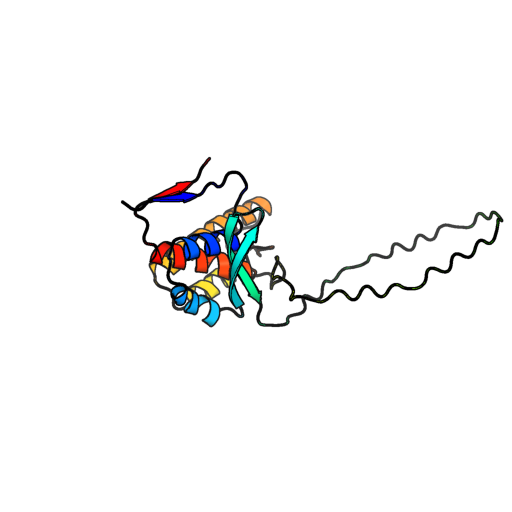 19.496 11.137 1.00 52.88 99 HIS A N 1
ATOM 737 C CA . HIS A 1 99 ? 30.265 18.420 10.333 1.00 52.88 99 HIS A CA 1
ATOM 738 C C . HIS A 1 99 ? 29.046 18.971 9.599 1.00 52.88 99 HIS A C 1
ATOM 740 O O . HIS A 1 99 ? 27.926 18.943 10.099 1.00 52.88 99 HIS A O 1
ATOM 746 N N . ASN A 1 100 ? 29.296 19.505 8.405 1.00 36.50 100 ASN A N 1
ATOM 747 C CA . ASN A 1 100 ? 28.253 19.860 7.458 1.00 36.50 100 ASN A CA 1
ATOM 748 C C . ASN A 1 100 ? 27.595 18.551 6.993 1.00 36.50 100 ASN A C 1
ATOM 750 O O . ASN A 1 100 ? 28.126 17.853 6.127 1.00 36.50 100 ASN A O 1
ATOM 754 N N . HIS A 1 101 ? 26.503 18.161 7.645 1.00 51.22 101 HIS A N 1
ATOM 755 C CA . HIS A 1 101 ? 25.645 17.096 7.155 1.00 51.22 101 HIS A CA 1
ATOM 756 C C . HIS A 1 101 ? 24.870 17.660 5.963 1.00 51.22 101 HIS A C 1
ATOM 758 O O . HIS A 1 101 ? 23.991 18.501 6.124 1.00 51.22 101 HIS A O 1
ATOM 764 N N . ASP A 1 102 ? 25.251 17.243 4.754 1.00 38.78 102 ASP A N 1
ATOM 765 C CA . ASP A 1 102 ? 24.417 17.411 3.568 1.00 38.78 102 ASP A CA 1
ATOM 766 C C . ASP A 1 102 ? 23.067 16.729 3.854 1.00 38.78 102 ASP A C 1
ATOM 768 O O . ASP A 1 102 ? 22.989 15.502 3.940 1.00 38.78 102 ASP A O 1
ATOM 772 N N . HIS A 1 103 ? 22.025 17.535 4.069 1.00 47.19 103 HIS A N 1
ATOM 773 C CA . HIS A 1 103 ? 20.643 17.085 4.204 1.00 47.19 103 HIS A CA 1
ATOM 774 C C . HIS A 1 103 ? 20.127 16.662 2.822 1.00 47.19 103 HIS A C 1
ATOM 776 O O . HIS A 1 103 ? 19.489 17.434 2.110 1.00 47.19 103 HIS A O 1
ATOM 782 N N . ASP A 1 104 ? 20.462 15.437 2.422 1.00 48.66 104 ASP A N 1
ATOM 783 C CA . ASP A 1 104 ? 19.627 14.678 1.492 1.00 48.66 104 ASP A CA 1
ATOM 784 C C . ASP A 1 104 ? 18.286 14.432 2.207 1.00 48.66 104 ASP A C 1
ATOM 786 O O . ASP A 1 104 ? 18.290 14.081 3.388 1.00 48.66 104 ASP A O 1
ATOM 790 N N . GLY A 1 105 ? 17.170 14.750 1.547 1.00 48.31 105 GLY A N 1
ATOM 791 C CA . GLY A 1 105 ? 15.855 14.945 2.174 1.00 48.31 105 GLY A CA 1
ATOM 792 C C . GLY A 1 105 ? 15.447 13.845 3.161 1.00 48.31 105 GLY A C 1
ATOM 793 O O . GLY A 1 105 ? 15.737 12.665 2.965 1.00 48.31 105 GLY A O 1
ATOM 794 N N . THR A 1 106 ? 14.766 14.240 4.237 1.00 50.56 106 THR A N 1
ATOM 795 C CA . THR A 1 106 ? 14.243 13.325 5.257 1.00 50.56 106 THR A CA 1
ATOM 796 C C . THR A 1 106 ? 13.283 12.324 4.627 1.00 50.56 106 THR A C 1
ATOM 798 O O . THR A 1 106 ? 12.262 12.701 4.055 1.00 50.56 106 THR A O 1
ATOM 801 N N . ARG A 1 107 ? 13.614 11.033 4.740 1.00 52.16 107 ARG A N 1
ATOM 802 C CA . ARG A 1 107 ? 12.656 9.959 4.477 1.00 52.16 107 ARG A CA 1
ATOM 803 C C . ARG A 1 107 ? 11.485 10.087 5.440 1.00 52.16 107 ARG A C 1
ATOM 805 O O . ARG A 1 107 ? 11.691 10.385 6.617 1.00 52.16 107 ARG A O 1
ATOM 812 N N . ALA A 1 108 ? 10.289 9.816 4.939 1.00 55.19 108 ALA A N 1
ATOM 813 C CA . ALA A 1 108 ? 9.055 9.790 5.707 1.00 55.19 108 ALA A CA 1
ATOM 814 C C . ALA A 1 108 ? 8.984 8.539 6.607 1.00 55.19 108 ALA A C 1
ATOM 816 O O . ALA A 1 108 ? 8.051 7.766 6.514 1.00 55.19 108 ALA A O 1
ATOM 817 N N . GLU A 1 109 ? 9.999 8.259 7.429 1.00 54.38 109 GLU A N 1
ATOM 818 C CA . GLU A 1 109 ? 9.982 7.081 8.307 1.00 54.38 109 GLU A CA 1
ATOM 819 C C . GLU A 1 109 ? 9.133 7.384 9.551 1.00 54.38 109 GLU A C 1
ATOM 821 O O . GLU A 1 109 ? 9.642 7.908 10.540 1.00 54.38 109 GLU A O 1
ATOM 826 N N . GLY A 1 110 ? 7.827 7.093 9.494 1.00 51.44 110 GLY A N 1
ATOM 827 C CA . GLY A 1 110 ? 6.926 7.156 10.656 1.00 51.44 110 GLY A CA 1
ATOM 828 C C . GLY A 1 110 ? 6.654 8.561 11.214 1.00 51.44 110 GLY A C 1
ATOM 829 O O . GLY A 1 110 ? 6.052 8.694 12.279 1.00 51.44 110 GLY A O 1
ATOM 830 N N . HIS A 1 111 ? 7.081 9.610 10.510 1.00 50.47 111 HIS A N 1
ATOM 831 C CA . HIS A 1 111 ? 6.790 11.002 10.838 1.00 50.47 111 HIS A CA 1
ATOM 832 C C . HIS A 1 111 ? 5.636 11.493 9.965 1.00 50.47 111 HIS A C 1
ATOM 834 O O . HIS A 1 111 ? 5.824 11.854 8.809 1.00 50.47 111 HIS A O 1
ATOM 840 N N . GLY A 1 112 ? 4.436 11.492 10.533 1.00 58.62 112 GLY A N 1
ATOM 841 C CA . GLY A 1 112 ? 3.222 11.976 9.890 1.00 58.62 112 GLY A CA 1
ATOM 842 C C . GLY A 1 112 ? 2.110 12.171 10.920 1.00 58.62 112 GLY A C 1
ATOM 843 O O . GLY A 1 112 ? 2.272 11.803 12.087 1.00 58.62 112 GLY A O 1
ATOM 844 N N . PRO A 1 113 ? 0.975 12.765 10.532 1.00 66.19 113 PRO A N 1
ATOM 845 C CA . PRO A 1 113 ? -0.144 12.953 11.444 1.00 66.19 113 PRO A CA 1
ATOM 846 C C . PRO A 1 113 ? -0.652 11.604 11.972 1.00 66.19 113 PRO A C 1
ATOM 848 O O . PRO A 1 113 ? -0.900 10.667 11.213 1.00 66.19 113 PRO A O 1
ATOM 851 N N . HIS A 1 114 ? -0.860 11.518 13.286 1.00 77.81 114 HIS A N 1
ATOM 852 C CA . HIS A 1 114 ? -1.514 10.366 13.903 1.00 77.81 114 HIS A CA 1
ATOM 853 C C . HIS A 1 114 ? -2.997 10.359 13.530 1.00 77.81 114 HIS A C 1
ATOM 855 O O . HIS A 1 114 ? -3.792 11.122 14.086 1.00 77.81 114 HIS A O 1
ATOM 861 N N . ARG A 1 115 ? -3.368 9.494 12.586 1.00 90.69 115 ARG A N 1
ATOM 862 C CA . ARG A 1 115 ? -4.750 9.335 12.127 1.00 90.69 115 ARG A CA 1
ATOM 863 C C . ARG A 1 115 ? -5.414 8.125 12.764 1.00 90.69 115 ARG A C 1
ATOM 865 O O . ARG A 1 115 ? -4.796 7.084 12.988 1.00 90.69 115 ARG A O 1
ATOM 872 N N . SER A 1 116 ? -6.698 8.269 13.053 1.00 93.00 116 SER A N 1
ATOM 873 C CA . SER A 1 116 ? -7.559 7.164 13.458 1.00 93.00 116 SER A CA 1
ATOM 874 C C . SER A 1 116 ? -7.824 6.209 12.296 1.00 93.00 116 SER A C 1
ATOM 876 O O . SER A 1 116 ? -7.742 6.582 11.122 1.00 93.00 116 SER A O 1
ATOM 878 N N . TYR A 1 117 ? -8.223 4.976 12.615 1.00 93.62 117 TYR A N 1
ATOM 879 C CA . TYR A 1 117 ? -8.669 4.017 11.601 1.00 93.62 117 TYR A CA 1
ATOM 880 C C . TYR A 1 117 ? -9.780 4.585 10.702 1.00 93.62 117 TYR A C 1
ATOM 882 O O . TYR A 1 117 ? -9.770 4.370 9.491 1.00 93.62 117 TYR A O 1
ATOM 890 N N . LEU A 1 118 ? -10.721 5.345 11.273 1.00 93.50 118 LEU A N 1
ATOM 891 C CA . LEU A 1 118 ? -11.818 5.947 10.512 1.00 93.50 118 LEU A CA 1
ATOM 892 C C . LEU A 1 118 ? -11.322 7.002 9.517 1.00 93.50 118 LEU A C 1
ATOM 894 O O . LEU A 1 118 ? -11.757 6.987 8.370 1.00 93.50 118 LEU A O 1
ATOM 898 N N . GLU A 1 119 ? -10.380 7.854 9.920 1.00 94.19 119 GLU A N 1
ATOM 899 C CA . GLU A 1 119 ? -9.787 8.861 9.031 1.00 94.19 119 GLU A CA 1
ATOM 900 C C . GLU A 1 119 ? -9.028 8.209 7.870 1.00 94.19 119 GLU A C 1
ATOM 902 O O . GLU A 1 119 ? -9.210 8.606 6.723 1.00 94.19 119 GLU A O 1
ATOM 907 N N . VAL A 1 120 ? -8.241 7.157 8.130 1.00 95.06 120 VAL A N 1
ATOM 908 C CA . VAL A 1 120 ? -7.545 6.414 7.062 1.00 95.06 120 VAL A CA 1
ATOM 909 C C . VAL A 1 120 ? -8.540 5.828 6.060 1.00 95.06 120 VAL A C 1
ATOM 911 O O . VAL A 1 120 ? -8.325 5.895 4.850 1.00 95.06 120 VAL A O 1
ATOM 914 N N . ARG A 1 121 ? -9.664 5.282 6.535 1.00 95.50 121 ARG A N 1
ATOM 915 C CA . ARG A 1 121 ? -10.708 4.758 5.646 1.00 95.50 121 ARG A CA 1
ATOM 916 C C . ARG A 1 121 ? -11.343 5.828 4.771 1.00 95.50 121 ARG A C 1
ATOM 918 O O . ARG A 1 121 ? -11.634 5.539 3.614 1.00 95.50 121 ARG A O 1
ATOM 925 N N . GLU A 1 122 ? -11.612 7.002 5.333 1.00 95.69 122 GLU A N 1
ATOM 926 C CA . GLU A 1 122 ? -12.172 8.133 4.589 1.00 95.69 122 GLU A CA 1
ATOM 927 C C . GLU A 1 122 ? -11.197 8.585 3.500 1.00 95.69 122 GLU A C 1
ATOM 929 O O . GLU A 1 122 ? -11.589 8.675 2.341 1.00 95.69 122 GLU A O 1
ATOM 934 N N . ILE A 1 123 ? -9.913 8.727 3.845 1.00 95.44 123 ILE A N 1
ATOM 935 C CA . ILE A 1 123 ? -8.850 9.065 2.892 1.00 95.44 123 ILE A CA 1
ATOM 936 C C . ILE A 1 123 ? -8.817 8.061 1.732 1.00 95.44 123 ILE A C 1
ATOM 938 O O . ILE A 1 123 ? -8.886 8.471 0.578 1.00 95.44 123 ILE A O 1
ATOM 942 N N . VAL A 1 124 ? -8.762 6.753 2.018 1.00 96.69 124 VAL A N 1
ATOM 943 C CA . VAL A 1 124 ? -8.713 5.702 0.981 1.00 96.69 124 VAL A CA 1
ATOM 944 C C . VAL A 1 124 ? -9.967 5.709 0.099 1.00 96.69 124 VAL A C 1
ATOM 946 O O . VAL A 1 124 ? -9.860 5.513 -1.110 1.00 96.69 124 VAL A O 1
ATOM 949 N N . ALA A 1 125 ? -11.148 5.940 0.678 1.00 94.69 125 ALA A N 1
ATOM 950 C CA . ALA A 1 125 ? -12.405 5.989 -0.069 1.00 94.69 125 ALA A CA 1
ATOM 951 C C . ALA A 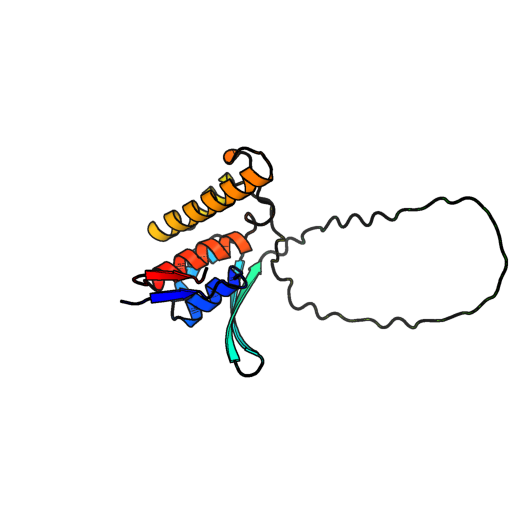1 125 ? -12.497 7.197 -1.021 1.00 94.69 125 ALA A C 1
ATOM 953 O O . ALA A 1 125 ? -13.207 7.131 -2.025 1.00 94.69 125 ALA A O 1
ATOM 954 N N . ASP A 1 126 ? -11.767 8.275 -0.734 1.00 95.19 126 ASP A N 1
ATOM 955 C CA . ASP A 1 126 ? -11.766 9.501 -1.534 1.00 95.19 126 ASP A CA 1
ATOM 956 C C . ASP A 1 126 ? -10.725 9.491 -2.678 1.00 95.19 126 ASP A C 1
ATOM 958 O O . A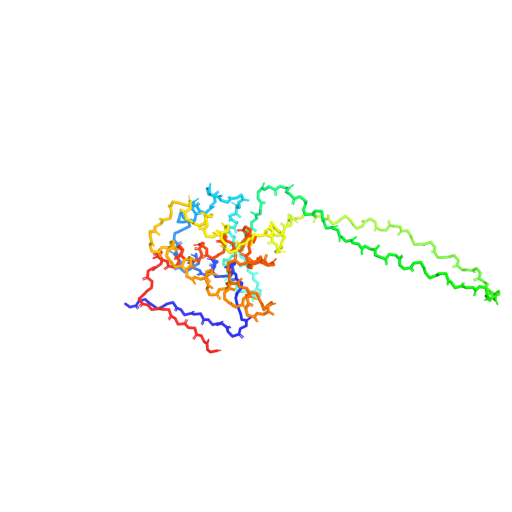SP A 1 126 ? -10.750 10.379 -3.531 1.00 95.19 126 ASP A O 1
ATOM 962 N N . MET A 1 127 ? -9.850 8.477 -2.763 1.00 94.06 127 MET A N 1
ATOM 963 C CA . MET A 1 127 ? -8.732 8.409 -3.725 1.00 94.06 127 MET A CA 1
ATOM 964 C C . MET A 1 127 ? -9.112 8.081 -5.190 1.00 94.06 127 MET A C 1
ATOM 966 O O . MET A 1 127 ? -8.219 7.857 -5.996 1.00 94.06 127 MET A O 1
ATOM 970 N N . ASP A 1 128 ? -10.397 8.014 -5.566 1.00 93.94 128 ASP A N 1
ATOM 971 C CA . ASP A 1 128 ? -10.866 7.622 -6.923 1.00 93.94 128 ASP A CA 1
ATOM 972 C C . ASP A 1 128 ? -10.198 6.334 -7.467 1.00 93.94 128 ASP A C 1
ATOM 974 O O . ASP A 1 128 ? -9.742 6.250 -8.609 1.00 93.94 128 ASP A O 1
ATOM 978 N N . LEU A 1 129 ? -10.102 5.312 -6.611 1.00 96.50 129 LEU A N 1
ATOM 979 C CA . LEU A 1 129 ? -9.437 4.043 -6.918 1.00 96.50 129 LEU A CA 1
ATOM 980 C C . LEU A 1 129 ? -10.342 3.085 -7.702 1.00 96.50 129 LEU A C 1
ATOM 982 O O . LEU A 1 129 ? -11.574 3.131 -7.637 1.00 96.50 129 LEU A O 1
ATOM 986 N N . GLU A 1 130 ? -9.732 2.104 -8.376 1.00 96.81 130 GLU A N 1
ATOM 987 C CA . GLU A 1 130 ? -10.495 0.955 -8.862 1.00 96.81 130 GLU A CA 1
ATOM 988 C C . GLU A 1 130 ? -11.168 0.236 -7.669 1.00 96.81 130 GLU A C 1
ATOM 990 O O . GLU A 1 130 ? -10.494 -0.054 -6.675 1.00 96.81 130 GLU A O 1
ATOM 995 N N . PRO A 1 131 ? -12.456 -0.166 -7.755 1.00 96.88 131 PRO A N 1
ATOM 996 C CA . PRO A 1 131 ? -13.174 -0.767 -6.625 1.00 96.88 131 PRO A CA 1
ATOM 997 C C . PRO A 1 131 ? -12.500 -2.002 -6.011 1.00 96.88 131 PRO A C 1
ATOM 999 O O . PRO A 1 131 ? -12.705 -2.325 -4.841 1.00 96.88 131 PRO A O 1
ATOM 1002 N N . ALA A 1 132 ? -11.724 -2.747 -6.804 1.00 96.25 132 ALA A N 1
ATOM 1003 C CA . ALA A 1 132 ? -10.969 -3.889 -6.307 1.00 96.25 132 ALA A CA 1
ATOM 1004 C C . ALA A 1 132 ? -9.769 -3.471 -5.442 1.00 96.25 132 ALA A C 1
ATOM 1006 O O . ALA A 1 132 ? -9.506 -4.156 -4.453 1.00 96.25 132 ALA A O 1
ATOM 1007 N N . VAL A 1 133 ? -9.090 -2.376 -5.807 1.00 97.88 133 VAL A N 1
ATOM 1008 C CA . VAL A 1 133 ? -7.957 -1.791 -5.074 1.00 97.88 133 VAL A CA 1
ATOM 1009 C C . VAL A 1 133 ? -8.448 -1.196 -3.760 1.00 97.88 133 VAL A C 1
ATOM 1011 O O . VAL A 1 133 ? -7.942 -1.582 -2.712 1.00 97.88 133 VAL A O 1
ATOM 1014 N N . GLU A 1 134 ? -9.497 -0.365 -3.795 1.00 98.19 134 GLU A N 1
ATOM 1015 C CA . GLU A 1 134 ? -10.105 0.223 -2.590 1.00 98.19 134 GLU A CA 1
ATOM 1016 C C . GLU A 1 134 ? -10.513 -0.868 -1.590 1.00 98.19 134 GLU A C 1
ATOM 1018 O O . GLU A 1 134 ? -10.139 -0.835 -0.418 1.00 98.19 134 GLU A O 1
ATOM 1023 N N . ARG A 1 135 ? -11.223 -1.902 -2.064 1.00 97.75 135 ARG A N 1
ATOM 1024 C CA . ARG A 1 135 ? -11.658 -3.018 -1.216 1.00 97.75 135 ARG A CA 1
ATOM 1025 C C . ARG A 1 135 ? -10.481 -3.750 -0.568 1.00 97.75 135 ARG A C 1
ATOM 1027 O O . ARG A 1 135 ? -10.597 -4.154 0.587 1.00 97.75 135 ARG A O 1
ATOM 1034 N N . ASP A 1 136 ? -9.400 -3.996 -1.307 1.00 97.69 136 ASP A N 1
ATOM 1035 C CA . ASP A 1 136 ? -8.231 -4.693 -0.760 1.00 97.69 136 ASP A CA 1
ATOM 1036 C C . ASP A 1 136 ? -7.455 -3.807 0.221 1.00 97.69 136 ASP A C 1
ATOM 1038 O O . ASP A 1 136 ? -7.105 -4.286 1.296 1.00 97.69 136 ASP A O 1
ATOM 1042 N N . ALA A 1 137 ? -7.252 -2.526 -0.096 1.00 97.94 137 ALA A N 1
ATOM 1043 C CA . ALA A 1 137 ? -6.587 -1.573 0.788 1.00 97.94 137 ALA A CA 1
ATOM 1044 C C . ALA A 1 137 ? -7.340 -1.417 2.118 1.00 97.94 137 ALA A C 1
ATOM 1046 O O . ALA A 1 137 ? -6.747 -1.561 3.185 1.00 97.94 137 ALA A O 1
ATOM 1047 N N . LEU A 1 138 ? -8.665 -1.226 2.077 1.00 97.56 138 LEU A N 1
ATOM 1048 C CA . LEU A 1 138 ? -9.494 -1.141 3.284 1.00 97.56 138 LEU A CA 1
ATOM 1049 C C . LEU A 1 138 ? -9.440 -2.426 4.123 1.00 97.56 138 LEU A C 1
ATOM 1051 O O . LEU A 1 138 ? -9.401 -2.348 5.349 1.00 97.56 138 LEU A O 1
ATOM 1055 N N . ALA A 1 139 ? -9.408 -3.599 3.482 1.00 97.81 139 ALA A N 1
ATOM 1056 C CA . ALA A 1 139 ? -9.273 -4.873 4.187 1.00 97.81 139 ALA A CA 1
ATOM 1057 C C . ALA A 1 139 ? -7.892 -5.029 4.848 1.00 97.81 139 ALA A C 1
ATOM 1059 O O . ALA A 1 139 ? -7.796 -5.591 5.937 1.00 97.81 139 ALA A O 1
ATOM 1060 N N . ILE A 1 140 ? -6.825 -4.522 4.221 1.00 96.88 140 ILE A N 1
ATOM 1061 C CA . ILE A 1 140 ? -5.485 -4.488 4.823 1.00 96.88 140 ILE A CA 1
ATOM 1062 C C . ILE A 1 140 ? -5.483 -3.562 6.045 1.00 96.88 140 ILE A C 1
ATOM 1064 O O . ILE A 1 140 ? -5.029 -3.980 7.107 1.00 96.88 140 ILE A O 1
ATOM 1068 N N . PHE A 1 141 ? -6.047 -2.355 5.942 1.00 96.81 141 PHE A N 1
ATOM 1069 C CA . PHE A 1 141 ? -6.139 -1.434 7.081 1.00 96.81 141 PHE A CA 1
ATOM 1070 C C . PHE A 1 141 ? -7.005 -1.956 8.220 1.00 96.81 141 PHE A C 1
ATOM 1072 O O . PHE A 1 141 ? -6.682 -1.714 9.377 1.00 96.81 141 PHE A O 1
ATOM 1079 N N . GLU A 1 142 ? -8.084 -2.683 7.927 1.00 96.25 142 GLU A N 1
ATOM 1080 C CA . GLU A 1 142 ? -8.882 -3.351 8.958 1.00 96.25 142 GLU A CA 1
ATOM 1081 C C . GLU A 1 142 ? -8.040 -4.386 9.714 1.00 96.25 142 GLU A C 1
ATOM 1083 O O . GLU A 1 142 ? -8.016 -4.366 10.940 1.00 96.25 142 GLU A O 1
ATOM 1088 N N . LEU A 1 143 ? -7.264 -5.219 9.009 1.00 96.38 143 LEU A N 1
ATOM 1089 C CA . LEU A 1 143 ? -6.367 -6.196 9.639 1.00 96.38 143 LEU A CA 1
ATOM 1090 C C . LEU A 1 143 ? -5.262 -5.536 10.479 1.00 96.38 143 LEU A C 1
ATOM 1092 O O . LEU A 1 143 ? -4.953 -6.018 11.570 1.00 96.38 143 LEU A O 1
ATOM 1096 N N . LEU A 1 144 ? -4.663 -4.450 9.981 1.00 94.25 144 LEU A N 1
ATOM 1097 C CA . LEU A 1 144 ? -3.661 -3.679 10.726 1.00 94.25 144 LEU A CA 1
ATOM 1098 C C . LEU A 1 144 ? -4.286 -3.012 11.959 1.00 94.25 144 LEU A C 1
ATOM 1100 O O . LEU A 1 144 ? -3.734 -3.107 13.052 1.00 94.25 144 LEU A O 1
ATOM 1104 N N . GLY A 1 145 ? -5.472 -2.422 11.807 1.00 94.19 145 GLY A N 1
ATOM 1105 C CA . GLY A 1 145 ? -6.247 -1.824 12.892 1.00 94.19 145 GLY A CA 1
ATOM 1106 C C . GLY A 1 145 ? -6.626 -2.825 13.974 1.00 94.19 145 GLY A C 1
ATOM 1107 O O . GLY A 1 145 ? -6.456 -2.539 15.154 1.00 94.19 145 GLY A O 1
ATOM 1108 N N . GLU A 1 146 ? -7.088 -4.021 13.605 1.00 94.94 146 GLU A N 1
ATOM 1109 C CA . GLU A 1 146 ? -7.391 -5.091 14.561 1.00 94.94 146 GLU A CA 1
ATOM 1110 C C . GLU A 1 146 ? -6.138 -5.540 15.325 1.00 94.94 146 GLU A C 1
ATOM 1112 O O . GLU A 1 146 ? -6.198 -5.797 16.533 1.00 94.94 146 GLU A O 1
ATOM 1117 N N . ALA A 1 147 ? -4.995 -5.625 14.636 1.00 93.75 147 ALA A N 1
ATOM 1118 C CA . ALA A 1 147 ? -3.724 -5.969 15.258 1.00 93.75 147 ALA A CA 1
ATOM 1119 C C . ALA A 1 147 ? -3.285 -4.894 16.263 1.00 93.75 147 ALA A C 1
ATOM 1121 O O . ALA A 1 147 ? -2.928 -5.230 17.394 1.00 93.75 147 ALA A O 1
ATOM 1122 N N . GLU A 1 148 ? -3.365 -3.617 15.889 1.00 91.25 148 GLU A N 1
ATOM 1123 C CA . GLU A 1 148 ? -2.992 -2.502 16.759 1.00 91.25 148 GLU A CA 1
ATOM 1124 C C . GLU A 1 148 ? -3.952 -2.379 17.951 1.00 91.25 148 GLU A C 1
ATOM 1126 O O . GLU A 1 148 ? -3.516 -2.380 19.104 1.00 91.25 148 GLU A O 1
ATOM 1131 N N . ALA A 1 149 ? -5.264 -2.447 17.715 1.00 92.81 149 ALA A N 1
ATOM 1132 C CA . ALA A 1 149 ? -6.280 -2.489 18.766 1.00 92.81 149 ALA A CA 1
ATOM 1133 C C . ALA A 1 149 ? -6.023 -3.624 19.774 1.00 92.81 149 ALA A C 1
ATOM 1135 O O . ALA A 1 149 ? -6.139 -3.429 20.986 1.00 92.81 149 ALA A O 1
ATOM 1136 N N . SER A 1 150 ? -5.597 -4.804 19.305 1.00 93.94 150 SER A N 1
ATOM 1137 C CA . SER A 1 150 ? -5.233 -5.917 20.186 1.00 93.94 150 SER A CA 1
ATOM 1138 C C . SER A 1 150 ? -3.979 -5.649 21.026 1.00 93.94 150 SER A C 1
ATOM 1140 O O . SER A 1 150 ? -3.880 -6.198 22.127 1.00 93.94 150 SER A O 1
ATOM 1142 N N . VAL A 1 151 ? -3.009 -4.884 20.523 1.00 92.56 151 VAL A N 1
ATOM 1143 C CA . VAL A 1 151 ? -1.783 -4.525 21.257 1.00 92.56 151 VAL A CA 1
ATOM 1144 C C . VAL A 1 151 ? -2.077 -3.457 22.312 1.00 92.56 151 VAL A C 1
ATOM 1146 O O . VAL A 1 151 ? -1.579 -3.561 23.435 1.00 92.56 151 VAL A O 1
ATOM 1149 N N . HIS A 1 152 ? -2.922 -2.480 21.981 1.00 88.19 152 HIS A N 1
ATOM 1150 C CA . HIS A 1 152 ? -3.250 -1.349 22.856 1.00 88.19 152 HIS A CA 1
ATOM 1151 C C . HIS A 1 152 ? -4.434 -1.613 23.801 1.00 88.19 152 HIS A C 1
ATOM 1153 O O . HIS A 1 152 ? -4.560 -0.957 24.833 1.00 88.19 152 HIS A O 1
ATOM 1159 N N . GLY A 1 153 ? -5.256 -2.629 23.524 1.00 91.44 153 GLY A N 1
ATOM 1160 C CA . GLY A 1 153 ? -6.422 -2.975 24.341 1.00 91.44 153 GLY A CA 1
ATOM 1161 C C . GLY A 1 153 ? -7.603 -2.016 24.163 1.00 91.44 153 GLY A C 1
ATOM 1162 O O . GLY A 1 153 ? -8.397 -1.854 25.092 1.00 91.44 153 GLY A O 1
ATOM 1163 N N . GLU A 1 154 ? -7.711 -1.399 22.989 1.00 91.06 154 GLU A N 1
ATOM 1164 C CA . GLU A 1 154 ? -8.733 -0.414 22.617 1.00 91.06 154 GLU A CA 1
ATOM 1165 C C . GLU A 1 154 ? -9.715 -1.004 21.590 1.00 91.06 154 GLU A C 1
ATOM 1167 O O . GLU A 1 154 ? -9.495 -2.091 21.049 1.00 91.06 154 GLU A O 1
ATOM 1172 N N . ALA A 1 155 ? -10.839 -0.326 21.346 1.00 92.38 155 ALA A N 1
ATOM 1173 C CA . ALA A 1 155 ? -11.740 -0.702 20.258 1.00 92.38 155 ALA A CA 1
ATOM 1174 C C . ALA A 1 155 ? -11.166 -0.250 18.905 1.00 92.38 155 ALA A C 1
ATOM 1176 O O . ALA A 1 155 ? -10.506 0.782 18.826 1.00 92.38 155 ALA A O 1
ATOM 1177 N N . LEU A 1 156 ? -11.462 -0.987 17.828 1.00 91.38 156 LEU A N 1
ATOM 1178 C CA . LEU A 1 156 ? -10.995 -0.646 16.478 1.00 91.38 156 LEU A CA 1
ATOM 1179 C C . LEU A 1 156 ? -11.449 0.755 16.048 1.00 91.38 156 LEU A C 1
ATOM 1181 O O . LEU A 1 156 ? -10.705 1.474 15.396 1.00 91.38 156 LEU A O 1
ATOM 1185 N N . GLU A 1 157 ? -12.663 1.167 16.411 1.00 88.69 157 GLU A N 1
ATOM 1186 C CA . GLU A 1 157 ? -13.166 2.499 16.063 1.00 88.69 157 GLU A CA 1
ATOM 1187 C C . GLU A 1 157 ? -12.533 3.633 16.886 1.00 88.69 157 GLU A C 1
ATOM 1189 O O . GLU A 1 157 ? -12.706 4.799 16.538 1.00 88.69 157 GLU A O 1
ATOM 1194 N N . GLU A 1 158 ? -11.828 3.301 17.969 1.00 86.38 158 GLU A N 1
ATOM 1195 C CA . GLU A 1 158 ? -11.172 4.252 18.875 1.00 86.38 158 GLU A CA 1
ATOM 1196 C C . GLU A 1 158 ? -9.651 4.311 18.654 1.00 86.38 158 GLU A C 1
ATOM 1198 O O . GLU A 1 158 ? -8.999 5.192 19.209 1.00 86.38 158 GLU A O 1
ATOM 1203 N N . ILE A 1 159 ? -9.092 3.410 17.832 1.00 90.81 159 ILE A N 1
ATOM 1204 C CA . ILE A 1 159 ? -7.646 3.315 17.638 1.00 90.81 159 ILE A CA 1
ATOM 1205 C C . ILE A 1 159 ? -7.110 4.501 16.832 1.00 90.81 159 ILE A C 1
ATOM 1207 O O . ILE A 1 159 ? -7.621 4.846 15.759 1.00 90.81 159 ILE A O 1
ATOM 1211 N N . HIS A 1 160 ? -6.026 5.077 17.343 1.00 89.19 160 HIS A N 1
ATOM 1212 C CA . HIS A 1 160 ? -5.156 5.988 16.613 1.00 89.19 160 HIS A CA 1
ATOM 1213 C C . HIS A 1 160 ? -3.889 5.242 16.227 1.00 89.19 160 HIS A C 1
ATOM 1215 O O . HIS A 1 160 ? -3.203 4.702 17.092 1.00 89.19 160 HIS A O 1
ATOM 1221 N N . PHE A 1 161 ? -3.601 5.209 14.930 1.00 87.38 161 PHE A N 1
ATOM 1222 C CA . PHE A 1 161 ? -2.418 4.535 14.432 1.00 87.38 161 PHE A CA 1
ATOM 1223 C C . PHE A 1 161 ? -1.155 5.301 14.835 1.00 87.38 161 PHE A C 1
ATOM 1225 O O . PHE A 1 161 ? -1.034 6.505 14.583 1.00 87.38 161 PHE A O 1
ATOM 1232 N N . HIS A 1 162 ? -0.195 4.594 15.429 1.00 77.88 162 HIS A N 1
ATOM 1233 C CA . HIS A 1 162 ? 1.100 5.177 15.781 1.00 77.88 162 HIS A CA 1
ATOM 1234 C C . HIS A 1 162 ? 2.015 5.311 14.561 1.00 77.88 162 HIS A C 1
ATOM 1236 O O . HIS A 1 162 ? 2.672 6.334 14.418 1.00 77.88 162 HIS A O 1
ATOM 1242 N N . GLU A 1 163 ? 2.013 4.310 13.676 1.00 76.00 163 GLU A N 1
ATOM 1243 C CA . GLU A 1 163 ? 2.862 4.268 12.471 1.00 76.00 163 GLU A CA 1
ATOM 1244 C C . GLU A 1 163 ? 2.036 4.074 11.184 1.00 76.00 163 GLU A C 1
ATOM 1246 O O . GLU A 1 163 ? 2.367 4.610 10.135 1.00 76.00 163 GLU A O 1
ATOM 1251 N N . VAL A 1 164 ? 0.907 3.360 11.256 1.00 84.50 164 VAL A N 1
ATOM 1252 C CA . VAL A 1 164 ? 0.102 2.958 10.082 1.00 84.50 164 VAL A CA 1
ATOM 1253 C C . VAL A 1 164 ? -0.755 4.100 9.498 1.00 84.50 164 VAL A C 1
ATOM 1255 O O . VAL A 1 164 ? -1.264 3.991 8.386 1.00 84.50 164 VAL A O 1
ATOM 1258 N N . GLY A 1 165 ? -0.937 5.197 10.239 1.00 82.31 165 GLY A N 1
ATOM 1259 C CA . GLY A 1 165 ? -1.793 6.326 9.848 1.00 82.31 165 GLY A CA 1
ATOM 1260 C C . GLY A 1 165 ? -1.085 7.425 9.052 1.00 82.31 165 GLY A C 1
ATOM 1261 O O . GLY A 1 165 ? -1.754 8.356 8.592 1.00 82.31 165 GLY A O 1
ATOM 1262 N N . ALA A 1 166 ? 0.239 7.330 8.918 1.00 89.19 166 ALA A N 1
ATOM 1263 C CA . ALA A 1 166 ? 1.061 8.295 8.202 1.00 89.19 166 ALA A CA 1
ATOM 1264 C C . ALA A 1 166 ? 0.885 8.171 6.676 1.00 89.19 166 ALA A C 1
ATOM 1266 O O . ALA A 1 166 ? 0.478 7.127 6.162 1.00 89.19 166 ALA A O 1
ATOM 1267 N N . ASP A 1 167 ? 1.148 9.257 5.944 1.00 91.00 167 ASP A N 1
ATOM 1268 C CA . ASP A 1 167 ? 0.900 9.311 4.496 1.00 91.00 167 ASP A CA 1
ATOM 1269 C C . ASP A 1 167 ? 1.771 8.331 3.704 1.00 91.00 167 ASP A C 1
ATOM 1271 O O . ASP A 1 167 ? 1.296 7.762 2.724 1.00 91.00 167 ASP A O 1
ATOM 1275 N N . ASP A 1 168 ? 3.001 8.069 4.146 1.00 89.88 168 ASP A N 1
ATOM 1276 C CA . ASP A 1 168 ? 3.883 7.051 3.569 1.00 89.88 168 ASP A CA 1
ATOM 1277 C C . ASP A 1 168 ? 3.298 5.641 3.733 1.00 89.88 168 ASP A C 1
ATOM 1279 O O . ASP A 1 168 ? 3.224 4.889 2.762 1.00 89.88 168 ASP A O 1
ATOM 1283 N N . ALA A 1 169 ? 2.772 5.310 4.916 1.00 92.19 169 ALA A N 1
ATOM 1284 C CA . ALA A 1 169 ? 2.137 4.021 5.171 1.00 92.19 169 ALA A CA 1
ATOM 1285 C C . ALA A 1 169 ? 0.858 3.837 4.336 1.00 92.19 169 ALA A C 1
ATOM 1287 O O . ALA A 1 169 ? 0.599 2.748 3.809 1.00 92.19 169 ALA A O 1
ATOM 1288 N N . ILE A 1 170 ? 0.065 4.904 4.168 1.00 95.00 170 ILE A N 1
ATOM 1289 C CA . ILE A 1 170 ? -1.104 4.883 3.280 1.00 95.00 170 ILE A CA 1
ATOM 1290 C C . ILE A 1 170 ? -0.673 4.690 1.828 1.00 95.00 170 ILE A C 1
ATOM 1292 O O . ILE A 1 170 ? -1.224 3.829 1.133 1.00 95.00 170 ILE A O 1
ATOM 1296 N N . ALA A 1 171 ? 0.341 5.430 1.388 1.00 95.94 171 ALA A N 1
ATOM 1297 C CA . ALA A 1 171 ? 0.888 5.324 0.048 1.00 95.94 171 ALA A CA 1
ATOM 1298 C C . ALA A 1 171 ? 1.445 3.922 -0.244 1.00 95.94 171 ALA A C 1
ATOM 1300 O O . ALA A 1 171 ? 1.215 3.380 -1.326 1.00 95.94 171 ALA A O 1
ATOM 1301 N N . ASP A 1 172 ? 2.114 3.297 0.720 1.00 96.06 172 ASP A N 1
ATOM 1302 C CA . ASP A 1 172 ? 2.651 1.945 0.604 1.00 96.06 172 ASP A CA 1
ATOM 1303 C C . ASP A 1 172 ? 1.544 0.898 0.442 1.00 96.06 172 ASP A C 1
ATOM 1305 O O . ASP A 1 172 ? 1.579 0.087 -0.487 1.00 96.06 172 ASP A O 1
ATOM 1309 N N . VAL A 1 173 ? 0.531 0.915 1.315 1.00 97.19 173 VAL A N 1
ATOM 1310 C CA . VAL A 1 173 ? -0.561 -0.073 1.286 1.00 97.19 173 VAL A CA 1
ATOM 1311 C C . VAL A 1 173 ? -1.399 0.065 0.018 1.00 97.19 173 VAL A C 1
ATOM 1313 O O . VAL A 1 173 ? -1.662 -0.932 -0.665 1.00 97.19 173 VAL A O 1
ATOM 1316 N N . VAL A 1 174 ? -1.824 1.289 -0.307 1.00 98.19 174 VAL A N 1
ATOM 1317 C CA . VAL A 1 174 ? -2.676 1.539 -1.476 1.00 98.19 174 VAL A CA 1
ATOM 1318 C C . VAL A 1 174 ? -1.885 1.317 -2.763 1.00 98.19 174 VAL A C 1
ATOM 1320 O O . VAL A 1 174 ? -2.369 0.628 -3.664 1.00 98.19 174 VAL A O 1
ATOM 1323 N N . GLY A 1 175 ? -0.647 1.814 -2.829 1.00 98.06 175 GLY A N 1
ATOM 1324 C CA . GLY A 1 175 ? 0.234 1.630 -3.978 1.00 98.06 175 GLY A CA 1
ATOM 1325 C C . GLY A 1 175 ? 0.546 0.158 -4.242 1.00 98.06 175 GLY A C 1
ATOM 1326 O O . GLY A 1 175 ? 0.440 -0.304 -5.378 1.00 98.06 175 GLY A O 1
ATOM 1327 N N . ALA A 1 176 ? 0.834 -0.631 -3.201 1.00 98.00 176 ALA A N 1
ATOM 1328 C CA . ALA A 1 176 ? 1.085 -2.061 -3.355 1.00 98.00 176 ALA A CA 1
ATOM 1329 C C . ALA A 1 176 ? -0.165 -2.808 -3.839 1.00 98.00 176 ALA A C 1
ATOM 1331 O O . ALA A 1 176 ? -0.058 -3.698 -4.687 1.00 98.00 176 ALA A O 1
ATOM 1332 N N . ALA A 1 177 ? -1.353 -2.442 -3.347 1.00 98.12 177 ALA A N 1
ATOM 1333 C CA . ALA A 1 177 ? -2.610 -3.011 -3.824 1.00 98.12 177 ALA A CA 1
ATOM 1334 C C . ALA A 1 177 ? -2.861 -2.676 -5.306 1.00 98.12 177 ALA A C 1
ATOM 1336 O O . ALA A 1 177 ? -3.234 -3.569 -6.070 1.00 98.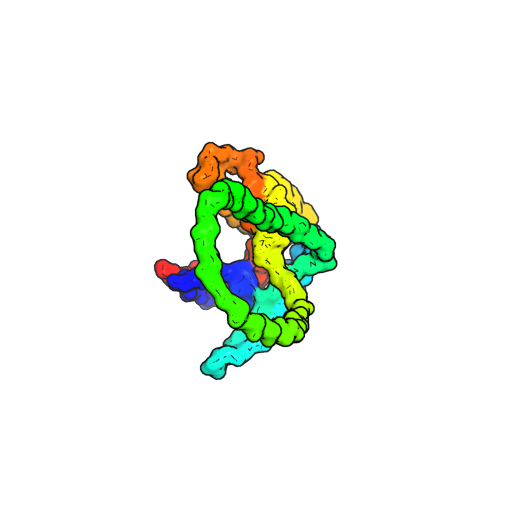12 177 ALA A O 1
ATOM 1337 N N . ALA A 1 178 ? -2.608 -1.432 -5.724 1.00 98.44 178 ALA A N 1
ATOM 1338 C CA . ALA A 1 178 ? -2.757 -0.990 -7.110 1.00 98.44 178 ALA A CA 1
ATOM 1339 C C . ALA A 1 178 ? -1.785 -1.721 -8.053 1.00 98.44 178 ALA A C 1
ATOM 1341 O O . ALA A 1 178 ? -2.215 -2.349 -9.022 1.00 98.44 178 ALA A O 1
ATOM 1342 N N . LEU A 1 179 ? -0.493 -1.748 -7.719 1.00 98.44 179 LEU A N 1
ATOM 1343 C CA . LEU A 1 179 ? 0.535 -2.418 -8.523 1.00 98.44 179 LEU A CA 1
ATOM 1344 C C . LEU A 1 179 ? 0.325 -3.936 -8.594 1.00 98.44 179 LEU A C 1
ATOM 1346 O O . LEU A 1 179 ? 0.521 -4.555 -9.640 1.00 98.44 179 LEU A O 1
ATOM 1350 N N . LEU A 1 180 ? -0.103 -4.567 -7.495 1.00 97.69 180 LEU A N 1
ATOM 1351 C CA . LEU A 1 180 ? -0.407 -5.997 -7.491 1.00 97.69 180 LEU A CA 1
ATOM 1352 C C . LEU A 1 180 ? -1.592 -6.321 -8.408 1.00 97.69 180 LEU A C 1
ATOM 1354 O O . LEU A 1 180 ? -1.612 -7.384 -9.037 1.00 97.69 180 LEU A O 1
ATOM 1358 N N . ARG A 1 181 ? -2.584 -5.425 -8.462 1.00 96.62 181 ARG A N 1
ATOM 1359 C CA . ARG A 1 181 ? -3.745 -5.560 -9.342 1.00 96.62 181 ARG A CA 1
ATOM 1360 C C . ARG A 1 181 ? -3.358 -5.392 -10.800 1.00 96.62 181 ARG A C 1
ATOM 1362 O O . ARG A 1 181 ? -3.743 -6.257 -11.577 1.00 96.62 181 ARG A O 1
ATOM 1369 N N . ASP A 1 182 ? -2.553 -4.390 -11.130 1.00 98.06 182 ASP A N 1
ATOM 1370 C CA . ASP A 1 182 ? -2.033 -4.178 -12.484 1.00 98.06 182 ASP A CA 1
ATOM 1371 C C . ASP A 1 182 ? -1.199 -5.370 -12.993 1.00 98.06 182 ASP A C 1
ATOM 1373 O O . ASP A 1 182 ? -1.396 -5.869 -14.102 1.00 98.06 182 ASP A O 1
ATOM 1377 N N . LEU A 1 183 ? -0.341 -5.934 -12.136 1.00 97.06 183 LEU A N 1
ATOM 1378 C CA . LEU A 1 183 ? 0.478 -7.096 -12.493 1.00 97.06 183 LEU A CA 1
ATOM 1379 C C . LEU A 1 183 ? -0.362 -8.360 -12.779 1.00 97.06 183 LEU A C 1
ATOM 1381 O O . LEU A 1 183 ? 0.093 -9.284 -13.471 1.00 97.06 183 LEU A O 1
ATOM 1385 N N . GLU A 1 184 ? -1.583 -8.422 -12.236 1.00 96.56 184 GLU A N 1
ATOM 1386 C CA . GLU A 1 184 ? -2.563 -9.497 -12.409 1.00 96.56 184 GLU A CA 1
ATOM 1387 C C . GLU A 1 184 ? -1.975 -10.928 -12.256 1.00 96.56 184 GLU A C 1
ATOM 1389 O O . GLU A 1 184 ? -2.138 -11.784 -13.148 1.00 96.56 184 GLU A O 1
ATOM 1394 N N . PRO A 1 185 ? -1.255 -11.255 -11.162 1.00 96.88 185 PRO A N 1
ATOM 1395 C CA . PRO A 1 185 ? -0.747 -12.606 -10.971 1.00 96.88 185 PRO A CA 1
ATOM 1396 C C . PRO A 1 185 ? -1.904 -13.593 -10.757 1.00 96.88 185 PRO A C 1
ATOM 1398 O O . PRO A 1 185 ? -2.844 -13.334 -10.011 1.00 96.88 185 PRO A O 1
ATOM 1401 N N . ASP A 1 186 ? -1.805 -14.791 -11.341 1.00 97.38 186 ASP A N 1
ATOM 1402 C CA . ASP A 1 186 ? -2.794 -15.856 -11.110 1.00 97.38 186 ASP A CA 1
ATOM 1403 C C . ASP A 1 186 ? -2.718 -16.392 -9.667 1.00 97.38 186 ASP A C 1
ATOM 1405 O O . ASP A 1 186 ? -3.656 -17.018 -9.167 1.00 97.38 186 ASP A O 1
ATOM 1409 N N . ARG A 1 187 ? -1.564 -16.214 -9.009 1.00 96.50 187 ARG A N 1
ATOM 1410 C CA . ARG A 1 187 ? -1.320 -16.652 -7.634 1.00 96.50 187 ARG A CA 1
ATOM 1411 C C . ARG A 1 187 ? -0.182 -15.868 -6.986 1.00 96.50 187 ARG A C 1
ATOM 1413 O O . ARG A 1 187 ? 0.878 -15.719 -7.590 1.00 96.50 187 ARG A O 1
ATOM 1420 N N . VAL A 1 188 ? -0.372 -15.499 -5.723 1.00 95.25 188 VAL A N 1
ATOM 1421 C CA . VAL A 1 188 ? 0.676 -14.959 -4.845 1.00 95.25 188 VAL A CA 1
ATOM 1422 C C . VAL A 1 188 ? 1.069 -16.024 -3.820 1.00 95.25 188 VAL A C 1
ATOM 1424 O O . VAL A 1 188 ? 0.207 -16.723 -3.279 1.00 95.25 188 VAL A O 1
ATOM 1427 N N . VAL A 1 189 ? 2.367 -16.204 -3.588 1.00 95.12 189 VAL A N 1
ATOM 1428 C CA . VAL A 1 189 ? 2.912 -17.090 -2.549 1.00 95.12 189 VAL A CA 1
ATOM 1429 C C . VAL A 1 189 ? 4.018 -16.375 -1.783 1.00 95.12 189 VAL A C 1
ATOM 1431 O O . VAL A 1 189 ? 4.716 -15.539 -2.347 1.00 95.12 189 VAL A O 1
ATOM 1434 N N . THR A 1 190 ? 4.204 -16.734 -0.516 1.00 93.56 190 THR A N 1
ATOM 1435 C CA . THR A 1 190 ? 5.331 -16.269 0.297 1.00 93.56 190 THR A CA 1
ATOM 1436 C C . THR A 1 190 ? 6.011 -17.451 0.984 1.00 93.56 190 THR A C 1
ATOM 1438 O O . THR A 1 190 ? 5.376 -18.492 1.203 1.00 93.56 190 THR A O 1
ATOM 1441 N N . THR A 1 191 ? 7.306 -17.334 1.272 1.00 91.19 191 THR A N 1
ATOM 1442 C CA . THR A 1 191 ? 8.004 -18.277 2.154 1.00 91.19 191 THR A CA 1
ATOM 1443 C C . THR A 1 191 ? 7.463 -18.179 3.593 1.00 91.19 191 THR A C 1
ATOM 1445 O O . THR A 1 191 ? 6.930 -17.132 3.959 1.00 91.19 191 THR A O 1
ATOM 1448 N N . PRO A 1 192 ? 7.515 -19.274 4.385 1.00 78.25 192 PRO A N 1
ATOM 1449 C CA . PRO A 1 192 ? 7.052 -19.271 5.776 1.00 78.25 192 PRO A CA 1
ATOM 1450 C C . PRO A 1 192 ? 7.866 -18.362 6.693 1.00 78.25 192 PRO A C 1
ATOM 1452 O O . PRO A 1 192 ? 9.084 -18.212 6.431 1.00 78.25 192 PRO A O 1
#

Radius of gyration: 23.02 Å; chains: 1; bounding box: 58×42×63 Å

pLDDT: mean 81.17, std 21.29, range [36.5, 98.44]

InterPro domains:
  IPR002822 Nickel insertion protein [PF01969] (4-192)
  IPR002822 Nickel insertion protein [PTHR36566] (1-190)

Organism: NCBI:txid1930624

Secondary structure (DSSP, 8-state):
--EEEE-GGG---HHHHHHHHHHTT--GGGGHHHHHHSSEEEEEEEEEETTEEEEEEEEEESS----------------------------------------PPPP-SS-S---BHHHHHHHHHHS---HHHHHHHHHHHHHHHHHHHHHHT--GGG-B-SSTTSHHHHHHHHHHHHHHHHH--SEEEE--

Foldseek 3Di:
DFEAEAACPPHDDLQRLLQVLVVLPFDLVLLVLLVVLAQKDWDWDWDADPNDIGITIAIDRNDPPPPPPPPPPPPPPDPDDDDDDDDDDDDDDDDDDPPPDPCPDDGPQQPADFDALVVLLVSLVPSPHDPQLSVQLNVVSQVVLVVQCVVVVHDSRPDTDSRCSGSVNSSSSSSSSSSCVRSPGPYYYYDD